Protein 8T28 (pdb70)

B-factor: mean 41.12, std 11.73, range [26.77, 107.42]

Nearest PDB structures (foldseek):
  8t28-assembly1_A  TM=1.005E+00  e=1.378E-40  Actinomyces oris
  2xwg-assembly3_C  TM=8.550E-01  e=3.413E-20  Actinomyces oris
  2xwg-assembly1_A  TM=8.424E-01  e=3.616E-20  Actinomyces oris
  2wts-assembly2_B  TM=7.752E-01  e=6.880E-19  Streptococcus pneumoniae TIGR4
  4g1j-assembly2_B  TM=7.648E-01  e=4.368E-18  Streptococcus agalactiae serogroup V

Foldseek 3Di:
DLVVLLVLLVVQQVQKFAKWKDDFQAQDIAADMDGNDPVSDQQPRCQPDPQAFRWWKAFVLVRDIWTEGEDDDPVNLVRAKYWHPNFRRPSWWFQGETEIEHAADDPVDHHCVCVVVDDFQTWMWIGGSNDIWIWTWDDKDKAANRDMDMGGGDGGWTKYKYKYGHPPPDGGIMIIIMTTTDDPDD

Secondary structure (DSSP, 8-state):
-HHHHHHHHHHHHHHEE-EEEE-TT-SS-EE--EES-TTS-G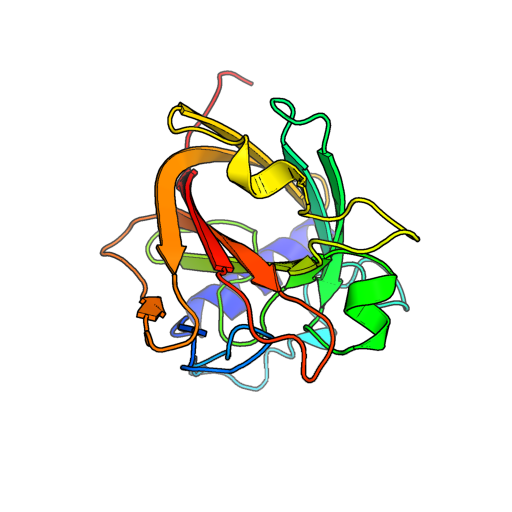GGSS--STT-EEEEEEEGGGTEEEEEEES--HHHHHHSEEE-BTB--SS--TTEEEEEEEESS-SS--TTTTGGG--TT-EEEEEETTEEEEEEEEEEEEE-TT--EEEE--TT-EEEEEEEE-STT---PEEEEEEEEE----

Solvent-accessible surface area: 8762 Å² total; per-residue (Å²): 132,48,162,63,21,12,96,64,0,69,42,12,14,116,12,22,72,12,10,3,38,0,68,41,93,39,34,27,7,44,28,57,32,74,50,184,55,105,89,38,110,22,60,80,1,0,79,52,53,130,106,14,42,1,7,90,0,64,0,77,64,28,107,14,68,36,23,0,26,26,18,33,59,101,101,15,2,93,96,0,0,0,0,7,95,9,1,3,1,3,4,3,28,153,28,10,19,5,0,1,0,0,9,48,69,40,114,129,36,82,12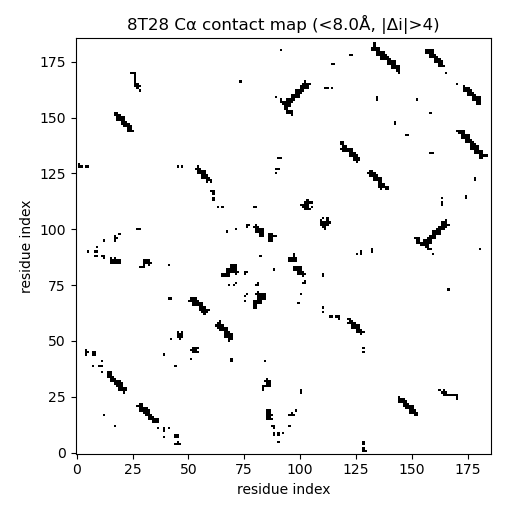,0,45,48,1,64,124,6,135,84,45,22,38,0,30,2,57,2,48,85,71,101,4,15,5,117,3,76,58,65,98,71,0,71,27,126,70,90,42,45,5,167,54,72,147,40,78,12,4,2,0,0,0,2,1,9,55,143,70,89,81,48,56,12,8,10,0,9,0,53,56,40,164,82,134,175

Sequence (186 aa):
DAKTQVEQAHAYNDALSAGAVLEANNHVPTGAGSSKDSSLQYANILKANNEGLMARLKIPSISLDLPVYHGTADDTLLKGLGHLEGTSLPVGGEGTRSVITGHRGLAEATMFTNLDKVKTGDSLIVEVFGEVLTYRVTSTKVVEPEETEALRVEEGKDLLTLVTCTPLGINTHRILLTGERIYPTP

Structure (mmCIF, N/CA/C/O backbone):
data_8T28
#
_entry.id   8T28
#
_cell.length_a   90.390
_cell.length_b   90.390
_cell.length_c   101.704
_cell.angle_alpha   90.00
_cell.angle_beta   90.00
_cell.angle_gamma   120.00
#
_symmetry.space_group_name_H-M   'P 62 2 2'
#
loop_
_entity.id
_entity.type
_entity.pdbx_description
1 polymer 'Class C sortase'
2 non-polymer 'PHOSPHATE ION'
3 non-polymer 'CHLORIDE ION'
4 water water
#
loop_
_atom_site.group_PDB
_atom_site.id
_atom_site.type_symbol
_atom_site.label_atom_id
_atom_site.label_alt_id
_atom_site.label_comp_id
_atom_site.label_asym_id
_atom_site.label_entity_id
_atom_site.label_seq_id
_atom_site.pdbx_PDB_ins_code
_atom_site.Cartn_x
_atom_site.Cartn_y
_atom_site.Cartn_z
_atom_site.occupancy
_atom_site.B_iso_or_equiv
_atom_site.auth_seq_id
_atom_site.auth_comp_id
_atom_site.auth_asym_id
_atom_site.auth_atom_id
_atom_site.pdbx_PDB_model_num
ATOM 1 N N . ASP A 1 26 ? -18.357 21.304 48.677 1.00 83.60 82 ASP A N 1
ATOM 2 C CA . ASP A 1 26 ? -17.358 21.153 47.587 1.00 83.67 82 ASP A CA 1
ATOM 3 C C . ASP A 1 26 ? -16.849 22.528 47.120 1.00 78.07 82 ASP A C 1
ATOM 4 O O . ASP A 1 26 ? -16.010 22.572 46.229 1.00 83.78 82 ASP A O 1
ATOM 9 N N . ALA A 1 27 ? -17.313 23.646 47.711 1.00 71.35 83 ALA A N 1
ATOM 10 C CA . ALA A 1 27 ? -16.763 24.972 47.421 1.00 68.43 83 ALA A CA 1
ATOM 11 C C . ALA A 1 27 ? -15.455 25.165 48.195 1.00 67.33 83 ALA A C 1
ATOM 12 O O . ALA A 1 27 ? -14.441 25.584 47.647 1.00 58.99 83 ALA A O 1
ATOM 14 N N . LYS A 1 28 ? -15.542 24.903 49.500 1.00 68.92 84 LYS A N 1
ATOM 15 C CA . LYS A 1 28 ? -14.438 24.774 50.437 1.00 71.55 84 LYS A CA 1
ATOM 16 C C . LYS A 1 28 ? -13.288 23.984 49.811 1.00 66.30 84 LYS A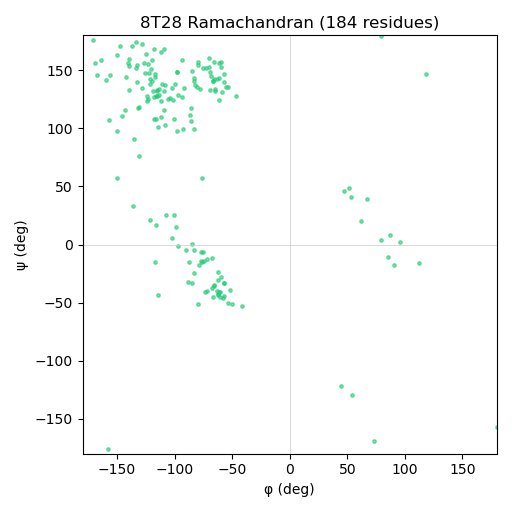 C 1
ATOM 17 O O . LYS A 1 28 ? -12.162 24.472 49.794 1.00 61.07 84 LYS A O 1
ATOM 23 N N . THR A 1 29 ? -13.605 22.784 49.296 1.00 60.66 85 THR A N 1
ATOM 24 C CA . THR A 1 29 ? -12.647 21.828 48.755 1.00 60.70 85 THR A CA 1
ATOM 25 C C . THR A 1 29 ? -12.079 22.294 47.413 1.00 56.71 85 THR A C 1
ATOM 26 O O . THR A 1 29 ? -10.905 22.065 47.133 1.00 59.44 85 THR A O 1
ATOM 30 N N . GLN A 1 30 ? -12.937 22.871 46.562 1.00 51.94 86 GLN A N 1
ATOM 31 C CA . GLN A 1 30 ? -12.538 23.304 45.241 1.00 49.91 86 GLN A CA 1
ATOM 32 C C . GLN A 1 30 ? -11.539 24.439 45.403 1.00 46.03 86 GLN A C 1
ATOM 33 O O . GLN A 1 30 ? -10.563 24.489 44.653 1.00 44.02 86 GLN A O 1
ATOM 39 N N . VAL A 1 31 ? -11.738 25.271 46.439 1.00 43.63 87 VAL A N 1
ATOM 40 C CA . VAL A 1 31 ? -10.839 26.379 46.689 1.00 42.02 87 VAL A CA 1
ATOM 41 C C . VAL A 1 31 ? -9.519 25.838 47.249 1.00 43.54 87 VAL A C 1
ATOM 42 O O . VAL A 1 31 ? -8.460 26.312 46.820 1.00 41.67 87 VAL A O 1
ATOM 46 N N . GLU A 1 32 ? -9.565 24.836 48.150 1.00 42.85 88 GLU A N 1
ATOM 47 C CA . GLU A 1 32 ? -8.344 24.190 48.636 1.00 48.48 88 GLU A CA 1
ATOM 48 C C . GLU A 1 32 ? -7.558 23.535 47.498 1.00 46.75 88 GLU A C 1
ATOM 49 O O . GLU A 1 32 ? -6.344 23.634 47.496 1.00 45.17 88 GLU A O 1
ATOM 55 N N . GLN A 1 33 ? -8.264 22.875 46.564 1.00 42.49 89 GLN A N 1
ATOM 56 C CA . GLN A 1 33 ? -7.655 22.269 45.400 1.00 45.16 89 GLN A CA 1
ATOM 57 C C . GLN A 1 33 ? -6.972 23.326 44.546 1.00 42.40 89 GLN A C 1
ATOM 58 O O . GLN A 1 33 ? -5.905 23.053 44.000 1.00 40.17 89 GLN A O 1
ATOM 64 N N . ALA A 1 34 ? -7.625 24.492 44.400 1.00 40.97 90 ALA A N 1
ATOM 65 C CA . ALA A 1 34 ? -7.074 25.606 43.627 1.00 38.89 90 ALA A CA 1
ATOM 66 C C . ALA A 1 34 ? -5.770 26.109 44.251 1.00 39.97 90 ALA A C 1
ATOM 67 O O . ALA A 1 34 ? -4.818 26.366 43.525 1.00 35.81 90 ALA A O 1
ATOM 69 N N . HIS A 1 35 ? -5.736 26.230 45.594 1.00 38.42 91 HIS A N 1
ATOM 70 C CA . HIS A 1 35 ? -4.522 26.630 46.292 1.00 39.95 91 HIS A CA 1
ATOM 71 C C . HIS A 1 35 ? -3.406 25.607 46.083 1.00 39.10 91 HIS A C 1
ATOM 72 O O . HIS A 1 35 ? -2.286 26.004 45.821 1.00 40.79 91 HIS A O 1
ATOM 79 N N . ALA A 1 36 ? -3.721 24.311 46.171 1.00 39.54 92 ALA A N 1
ATOM 80 C CA . ALA A 1 36 ? -2.768 23.234 45.908 1.00 43.52 92 ALA A CA 1
ATOM 81 C C . ALA A 1 36 ? -2.233 23.295 44.468 1.00 44.97 92 ALA A C 1
ATOM 82 O O . ALA A 1 36 ? -1.034 23.126 44.247 1.00 44.67 92 ALA A O 1
ATOM 84 N N . TYR A 1 37 ? -3.130 23.501 43.485 1.00 42.73 93 TYR A N 1
ATOM 85 C CA . TYR A 1 37 ? -2.713 23.702 42.102 1.00 41.31 93 TYR A CA 1
ATOM 86 C C . TYR A 1 37 ? -1.762 24.897 41.993 1.00 38.89 93 TYR A C 1
ATOM 87 O O . TYR A 1 37 ? -0.751 24.811 41.312 1.00 39.19 93 TYR A O 1
ATOM 96 N N . ASN A 1 38 ? -2.100 26.010 42.641 1.00 37.78 94 ASN A N 1
ATOM 97 C CA . ASN A 1 38 ? -1.280 27.214 42.589 1.00 38.93 94 ASN A CA 1
ATOM 98 C C . ASN A 1 38 ? 0.076 26.974 43.272 1.00 43.87 94 ASN A C 1
ATOM 99 O O . ASN A 1 38 ? 1.103 27.515 42.849 1.00 41.52 94 ASN A O 1
ATOM 104 N N . ASP A 1 39 ? 0.081 26.168 44.344 1.00 44.76 95 ASP A N 1
ATOM 105 C CA . ASP A 1 39 ? 1.315 25.802 45.023 1.00 47.02 95 ASP A CA 1
ATOM 106 C C . ASP A 1 39 ? 2.225 24.995 44.090 1.00 47.53 95 ASP A C 1
ATOM 107 O O . ASP A 1 39 ? 3.427 25.192 44.119 1.00 50.04 95 ASP A O 1
ATOM 112 N N . ALA A 1 40 ? 1.674 24.078 43.287 1.00 44.08 96 ALA A N 1
ATOM 113 C CA . ALA A 1 40 ? 2.507 23.235 42.444 1.00 45.45 96 ALA A CA 1
ATOM 114 C C . ALA A 1 40 ? 2.969 24.000 41.200 1.00 44.07 96 ALA A C 1
ATOM 115 O O . ALA A 1 40 ? 3.914 23.585 40.550 1.00 43.43 96 ALA A O 1
ATOM 117 N N . LEU A 1 41 ? 2.299 25.109 40.870 1.00 44.26 97 LEU A N 1
ATOM 118 C CA . LEU A 1 41 ? 2.521 25.816 39.613 1.00 45.34 97 LEU A CA 1
ATOM 119 C C . LEU A 1 41 ? 3.578 26.903 39.786 1.00 46.82 97 LEU A C 1
ATOM 120 O O . LEU A 1 41 ? 3.518 27.670 40.742 1.00 50.85 97 LEU A O 1
ATOM 125 N N . SER A 1 42 ? 4.517 26.972 38.827 1.00 48.55 98 SER A N 1
ATOM 126 C CA . SER A 1 42 ? 5.288 28.180 38.555 1.00 47.17 98 SER A CA 1
ATOM 127 C C . SER A 1 42 ? 4.578 28.964 37.459 1.00 42.98 98 SER A C 1
ATOM 128 O O . SER A 1 42 ? 4.686 28.592 36.302 1.00 43.81 98 SER A O 1
ATOM 131 N N . ALA A 1 43 ? 3.816 29.982 37.860 1.00 41.61 99 ALA A N 1
ATOM 132 C CA . ALA A 1 43 ? 2.996 30.792 36.981 1.00 41.06 99 ALA A CA 1
ATOM 133 C C . ALA A 1 43 ? 3.867 31.605 36.036 1.00 44.07 99 ALA A C 1
ATOM 134 O O . ALA A 1 43 ? 4.867 32.160 36.455 1.00 48.35 99 ALA A O 1
ATOM 136 N N . GLY A 1 44 ? 3.439 31.738 34.785 1.00 43.25 100 GLY A N 1
ATOM 137 C CA . GLY A 1 44 ? 4.098 32.680 33.908 1.00 42.80 100 GLY A CA 1
ATOM 138 C C . GLY A 1 44 ? 3.312 32.875 32.628 1.00 40.46 100 GLY A C 1
ATOM 139 O O . GLY A 1 44 ? 2.539 32.010 32.247 1.00 39.28 100 GLY A O 1
ATOM 140 N N . ALA A 1 45 ? 3.525 34.022 31.988 1.00 39.40 101 ALA A N 1
ATOM 141 C CA . ALA A 1 45 ? 2.917 34.295 30.702 1.00 39.77 101 ALA A CA 1
ATOM 142 C C . ALA A 1 45 ? 3.811 35.217 29.871 1.00 40.26 101 ALA A C 1
ATOM 143 O O . ALA A 1 45 ? 4.699 35.895 30.381 1.00 38.74 101 ALA A O 1
ATOM 145 N N . VAL A 1 46 ? 3.531 35.256 28.568 1.00 39.62 102 VAL A N 1
ATOM 146 C CA . VAL A 1 46 ? 4.204 36.169 27.663 1.00 39.20 102 VAL A CA 1
ATOM 147 C C . VAL A 1 46 ? 3.159 36.709 26.699 1.00 39.02 102 VAL A C 1
ATOM 148 O O . VAL A 1 46 ? 2.381 35.955 26.106 1.00 37.82 102 VAL A O 1
ATOM 152 N N . LEU A 1 47 ? 3.195 38.028 26.527 1.00 37.79 103 LEU A N 1
ATOM 153 C CA . LEU A 1 47 ? 2.546 38.705 25.427 1.00 36.50 103 LEU A CA 1
ATOM 154 C C . LEU A 1 47 ? 3.534 38.680 24.273 1.00 37.80 103 LEU A C 1
ATOM 155 O O . LEU A 1 47 ? 4.512 39.429 24.292 1.00 38.71 103 LEU A O 1
ATOM 160 N N . GLU A 1 48 ? 3.264 37.836 23.277 1.00 37.42 104 GLU A N 1
ATOM 161 C CA . GLU A 1 48 ? 4.136 37.727 22.114 1.00 38.89 104 GLU A CA 1
ATOM 162 C C . GLU A 1 48 ? 3.822 38.806 21.083 1.00 38.26 104 GLU A C 1
ATOM 163 O O . GLU A 1 48 ? 2.673 39.216 20.907 1.00 38.95 104 GLU A O 1
ATOM 169 N N . ALA A 1 49 ? 4.898 39.287 20.451 1.00 40.01 105 ALA A N 1
ATOM 170 C CA . ALA A 1 49 ? 4.842 40.165 19.298 1.00 39.45 105 ALA A CA 1
ATOM 171 C C . ALA A 1 49 ? 3.847 39.617 18.300 1.00 40.91 105 ALA A C 1
ATOM 172 O O . ALA A 1 49 ? 3.908 38.454 17.915 1.00 43.31 105 ALA A O 1
ATOM 174 N N . ASN A 1 50 ? 2.933 40.487 17.897 1.00 40.30 106 ASN A N 1
ATOM 175 C CA . ASN A 1 50 ? 2.027 40.208 16.807 1.00 41.95 106 ASN A CA 1
ATOM 176 C C . ASN A 1 50 ? 1.127 39.015 17.108 1.00 39.38 106 ASN A C 1
ATOM 177 O O . ASN A 1 50 ? 0.582 38.496 16.160 1.00 41.31 106 ASN A O 1
ATOM 182 N N . ASN A 1 51 ? 0.942 38.618 18.378 1.00 38.94 107 ASN A N 1
ATOM 183 C CA . ASN A 1 51 ? 0.012 37.553 18.744 1.00 39.71 107 ASN A CA 1
ATOM 184 C C . ASN A 1 51 ? -1.268 38.175 19.325 1.00 41.33 107 ASN A C 1
ATOM 185 O O . ASN A 1 51 ? -1.191 39.076 20.155 1.00 42.91 107 ASN A O 1
ATOM 190 N N . HIS A 1 52 ? -2.446 37.685 18.883 1.00 41.48 108 HIS A N 1
ATOM 191 C CA . HIS A 1 52 ? -3.749 38.266 19.198 1.00 38.48 108 HIS A CA 1
ATOM 192 C C . HIS A 1 52 ? -4.192 37.927 20.621 1.00 38.57 108 HIS A C 1
ATOM 193 O O . HIS A 1 52 ? -5.123 38.556 21.112 1.00 37.89 108 HIS A O 1
ATOM 200 N N . VAL A 1 53 ? -3.550 36.936 21.258 1.00 41.41 109 VAL A N 1
ATOM 201 C CA . VAL A 1 53 ? -3.872 36.504 22.619 1.00 37.59 109 VAL A CA 1
ATOM 202 C C . VAL A 1 53 ? -2.581 36.378 23.413 1.00 35.55 109 VAL A C 1
ATOM 203 O O . VAL A 1 53 ? -1.548 36.063 22.826 1.00 35.55 109 VAL A O 1
ATOM 207 N N . PRO A 1 54 ? -2.631 36.518 24.763 1.00 32.36 110 PRO A N 1
ATOM 208 C CA . PRO A 1 54 ? -1.469 36.235 25.599 1.00 32.64 110 PRO A CA 1
ATOM 209 C C . PRO A 1 54 ? -1.141 34.748 25.519 1.00 33.81 110 PRO A C 1
ATOM 210 O O . PRO A 1 54 ? -2.021 33.959 25.194 1.00 35.43 110 PRO A O 1
ATOM 214 N N . THR A 1 55 ? 0.125 34.405 25.808 1.00 35.30 111 THR A N 1
ATOM 215 C CA . THR A 1 55 ? 0.632 33.039 25.786 1.00 36.45 111 THR A CA 1
ATOM 216 C C . THR A 1 55 ? 0.951 32.606 27.215 1.00 37.99 111 THR A C 1
ATOM 217 O O . THR A 1 55 ? 1.749 33.252 27.897 1.00 38.98 111 THR A O 1
ATOM 221 N N . GLY A 1 56 ? 0.325 31.495 27.640 1.00 37.03 112 GLY A N 1
ATOM 222 C CA . GLY A 1 56 ? 0.647 30.871 28.912 1.00 37.59 112 GLY A CA 1
ATOM 223 C C . GLY A 1 56 ? 2.059 30.310 28.901 1.00 40.53 112 GLY A C 1
ATOM 224 O O . GLY A 1 56 ? 2.494 29.788 27.883 1.00 41.15 112 GLY A O 1
ATOM 225 N N . ALA A 1 57 ? 2.798 30.444 30.006 1.00 40.81 113 ALA A N 1
ATOM 226 C CA . ALA A 1 57 ? 4.176 29.966 30.023 1.00 45.15 113 ALA A CA 1
ATOM 227 C C . ALA A 1 57 ? 4.564 29.542 31.438 1.00 44.22 113 ALA A C 1
ATOM 228 O O . ALA A 1 57 ? 5.493 30.088 32.024 1.00 45.44 113 ALA A O 1
ATOM 230 N N . GLY A 1 58 ? 3.799 28.603 31.995 1.00 43.07 114 GLY A N 1
ATOM 231 C CA . GLY A 1 58 ? 4.014 28.146 33.354 1.00 46.28 114 GLY A CA 1
ATOM 232 C C . GLY A 1 58 ? 4.353 26.664 33.348 1.00 46.59 114 GLY A C 1
ATOM 233 O O . GLY A 1 58 ? 4.176 26.032 32.321 1.00 51.50 114 GLY A O 1
ATOM 234 N N . SER A 1 59 ? 4.822 26.131 34.476 1.00 48.08 115 SER A N 1
ATOM 235 C CA . SER A 1 59 ? 4.956 24.686 34.633 1.00 51.87 115 SER A CA 1
ATOM 236 C C . SER A 1 59 ? 4.532 24.270 36.038 1.00 50.55 115 SER A C 1
ATOM 237 O O . SER A 1 59 ? 4.500 25.099 36.945 1.00 49.25 115 SER A O 1
ATOM 240 N N . SER A 1 60 ? 4.205 22.980 36.184 1.00 51.16 116 SER A N 1
ATOM 241 C CA . SER A 1 60 ? 3.661 22.420 37.416 1.00 53.35 116 SER A CA 1
ATOM 242 C C . SER A 1 60 ? 4.590 21.324 37.939 1.00 56.48 116 SER A C 1
ATOM 243 O O . SER A 1 60 ? 5.119 20.539 37.158 1.00 53.00 116 SER A O 1
ATOM 246 N N . LYS A 1 61 ? 4.767 21.261 39.265 1.00 60.81 117 LYS A N 1
ATOM 247 C CA . LYS A 1 61 ? 5.431 20.128 39.894 1.00 63.96 117 LYS A CA 1
ATOM 248 C C . LYS A 1 61 ? 4.439 18.996 40.143 1.00 62.78 117 LYS A C 1
ATOM 249 O O . LYS A 1 61 ? 4.826 17.978 40.689 1.00 68.52 117 LYS A O 1
ATOM 255 N N . ASP A 1 62 ? 3.163 19.166 39.777 1.00 59.51 118 ASP A N 1
ATOM 256 C CA . ASP A 1 62 ? 2.186 18.113 39.990 1.00 57.59 118 ASP A CA 1
ATOM 257 C C . ASP A 1 62 ? 1.097 18.158 38.920 1.00 56.48 118 ASP A C 1
ATOM 258 O O . ASP A 1 62 ? 0.103 18.871 39.068 1.00 56.66 118 ASP A O 1
ATOM 263 N N . SER A 1 63 ? 1.246 17.315 37.893 1.00 57.96 119 SER A N 1
ATOM 264 C CA . SER A 1 63 ? 0.333 17.305 36.761 1.00 57.88 119 SER A CA 1
ATOM 265 C C . SER A 1 63 ? -0.913 16.480 37.067 1.00 57.10 119 SER A C 1
ATOM 266 O O . SER A 1 63 ? -1.851 16.458 36.283 1.00 60.31 119 SER A O 1
ATOM 269 N N . SER A 1 64 ? -0.961 15.824 38.223 1.00 55.19 120 SER A N 1
ATOM 270 C CA . SER A 1 64 ? -2.186 15.148 38.597 1.00 55.28 120 SER A CA 1
ATOM 271 C C . SER A 1 64 ? -3.235 16.171 39.048 1.00 55.07 120 SER A C 1
ATOM 272 O O . SER A 1 64 ? -4.405 15.832 39.134 1.00 55.29 120 SER A O 1
ATOM 275 N N . LEU A 1 65 ? -2.855 17.431 39.330 1.00 53.90 121 LEU A N 1
ATOM 276 C CA . LEU A 1 65 ? -3.861 18.453 39.603 1.00 53.18 121 LEU A CA 1
ATOM 277 C C . LEU A 1 65 ? -4.366 19.009 38.271 1.00 48.04 121 LEU A C 1
ATOM 278 O O . LEU A 1 65 ? -3.722 19.870 37.684 1.00 47.93 121 LEU A O 1
ATOM 283 N N . GLN A 1 66 ? -5.532 18.521 37.831 1.00 45.71 122 GLN A N 1
ATOM 284 C CA . GLN A 1 66 ? -6.058 18.773 36.498 1.00 47.11 122 GLN A CA 1
ATOM 285 C C . GLN A 1 66 ? -6.832 20.086 36.440 1.00 46.31 122 GLN A C 1
ATOM 286 O O . GLN A 1 66 ? -7.888 20.234 37.068 1.00 43.49 122 GLN A O 1
ATOM 292 N N . TYR A 1 67 ? -6.304 20.997 35.621 1.00 42.46 123 TYR A N 1
ATOM 293 C CA . TYR A 1 67 ? -6.803 22.359 35.479 1.00 42.05 123 TYR A CA 1
ATOM 294 C C . TYR A 1 67 ? -8.311 22.409 35.248 1.00 41.51 123 TYR A C 1
ATOM 295 O O . TYR A 1 67 ? -9.007 23.168 35.928 1.00 38.29 123 TYR A O 1
ATOM 304 N N . ALA A 1 68 ? -8.790 21.630 34.261 1.00 38.22 124 ALA A N 1
ATOM 305 C CA . ALA A 1 68 ? -10.181 21.642 33.824 1.00 40.98 124 ALA A CA 1
ATOM 306 C C . ALA A 1 68 ? -11.142 21.270 34.955 1.00 40.56 124 ALA A C 1
ATOM 307 O O . ALA A 1 68 ? -12.299 21.646 34.918 1.00 43.08 124 ALA A O 1
ATOM 309 N N . ASN A 1 69 ? -10.661 20.481 35.910 1.00 39.97 125 ASN A N 1
ATOM 310 C CA . ASN A 1 69 ? -11.477 19.951 36.970 1.00 42.79 125 ASN A CA 1
ATOM 311 C C . ASN A 1 69 ? -11.383 20.771 38.249 1.00 39.36 125 ASN A C 1
ATOM 312 O O . ASN A 1 69 ? -12.029 20.404 39.228 1.00 41.00 125 ASN A O 1
ATOM 317 N N . ILE A 1 70 ? -10.567 21.837 38.274 1.00 40.89 126 ILE A N 1
ATOM 318 C CA . ILE A 1 70 ? -10.391 22.623 39.489 1.00 39.83 126 ILE A CA 1
ATOM 319 C C . ILE A 1 70 ? -11.092 23.971 39.280 1.00 39.63 126 ILE A C 1
ATOM 320 O O . ILE A 1 70 ? -11.004 24.561 38.199 1.00 38.24 126 ILE A O 1
ATOM 325 N N . LEU A 1 71 ? -11.810 24.439 40.316 1.00 37.29 127 LEU A N 1
ATOM 326 C CA . LEU A 1 71 ? -12.717 25.573 40.218 1.00 37.49 127 LEU A CA 1
ATOM 327 C C . LEU A 1 71 ? -13.682 25.390 39.041 1.00 37.41 127 LEU A C 1
ATOM 328 O O . LEU A 1 71 ? -13.975 26.305 38.276 1.00 35.28 127 LEU A O 1
ATOM 333 N N . LYS A 1 72 ? -14.284 24.212 38.983 1.00 40.17 128 LYS A N 1
ATOM 334 C CA . LYS A 1 72 ? -15.204 23.893 37.920 1.00 42.20 128 LYS A CA 1
ATOM 335 C C . LYS A 1 72 ? -16.622 24.124 38.437 1.00 42.89 128 LYS A C 1
ATOM 336 O O . LYS A 1 72 ? -17.145 23.288 39.144 1.00 38.53 128 LYS A O 1
ATOM 342 N N . ALA A 1 73 ? -17.202 25.290 38.118 1.00 42.37 129 ALA A N 1
ATOM 343 C CA . ALA A 1 73 ? -18.489 25.708 38.644 1.00 42.75 129 ALA A CA 1
ATOM 344 C C . ALA A 1 73 ? -19.610 25.094 37.827 1.00 41.36 129 ALA A C 1
ATOM 345 O O . ALA A 1 73 ? -20.698 24.987 38.336 1.00 43.11 129 ALA A O 1
ATOM 347 N N . ASN A 1 74 ? -19.380 24.738 36.561 1.00 40.60 130 ASN A N 1
ATOM 348 C CA . ASN A 1 74 ? -20.401 24.039 35.801 1.00 39.54 130 ASN A CA 1
ATOM 349 C C . ASN A 1 74 ? -19.713 23.298 34.663 1.00 43.31 130 ASN A C 1
ATOM 350 O O . ASN A 1 74 ? -18.491 23.372 34.513 1.00 46.20 130 ASN A O 1
ATOM 355 N N . ASN A 1 75 ? -20.532 22.680 33.815 1.00 43.73 131 ASN A N 1
ATOM 356 C CA . ASN A 1 75 ? -20.064 21.850 32.725 1.00 46.90 131 ASN A CA 1
ATOM 357 C C . ASN A 1 75 ? -19.510 22.657 31.571 1.00 46.73 131 ASN A C 1
ATOM 358 O O . ASN A 1 75 ? -19.070 22.061 30.609 1.00 49.87 131 ASN A O 1
ATOM 363 N N . GLU A 1 76 ? -19.631 23.983 31.627 1.00 47.00 132 GLU A N 1
ATOM 364 C CA . GLU A 1 76 ? -19.226 24.837 30.533 1.00 46.73 132 GLU A CA 1
ATOM 365 C C . GLU A 1 76 ? -17.882 25.446 30.929 1.00 41.05 132 GLU A C 1
ATOM 366 O O . GLU A 1 76 ? -17.369 26.319 30.264 1.00 44.49 132 GLU A O 1
ATOM 372 N N . GLY A 1 77 ? -17.316 25.021 32.052 1.00 38.97 133 GLY A N 1
ATOM 373 C CA . GLY A 1 77 ? -15.980 25.470 32.374 1.00 40.03 133 GLY A CA 1
ATOM 374 C C . GLY A 1 77 ? -15.930 26.801 33.128 1.00 36.50 133 GLY A C 1
ATOM 375 O O . GLY A 1 77 ? -14.838 27.305 33.366 1.00 39.11 133 GLY A O 1
ATOM 376 N N . LEU A 1 78 ? -17.081 27.339 33.559 1.00 37.15 134 LEU A N 1
ATOM 377 C CA . LEU A 1 78 ? -17.116 28.529 34.408 1.00 34.07 134 LEU A CA 1
ATOM 378 C C . LEU A 1 78 ? -16.249 28.331 35.655 1.00 34.74 134 LEU A C 1
ATOM 379 O O . LEU A 1 78 ? -16.302 27.290 36.310 1.00 34.85 134 LEU A O 1
ATOM 384 N N . MET A 1 79 ? -15.461 29.363 35.987 1.00 32.04 135 MET A N 1
ATOM 385 C CA . MET A 1 79 ? -14.531 29.358 37.116 1.00 33.60 135 MET A CA 1
ATOM 386 C C . MET A 1 79 ? -14.922 30.380 38.206 1.00 34.32 135 MET A C 1
ATOM 387 O O . MET A 1 79 ? -14.829 30.093 39.410 1.00 36.55 135 MET A O 1
ATOM 392 N N . ALA A 1 80 ? -15.313 31.590 37.766 1.00 31.48 136 ALA A N 1
ATOM 393 C CA . ALA A 1 80 ? -15.352 32.789 38.603 1.00 31.67 136 ALA A CA 1
ATOM 394 C C . ALA A 1 80 ? -16.055 33.916 37.859 1.00 31.64 136 ALA A C 1
ATOM 395 O O . ALA A 1 80 ? -16.493 33.769 36.705 1.00 30.20 136 ALA A O 1
ATOM 397 N N . ARG A 1 81 ? -16.210 35.030 38.567 1.00 31.24 137 ARG A N 1
ATOM 398 C CA . ARG A 1 81 ? -16.655 36.279 37.970 1.00 31.04 137 ARG A CA 1
ATOM 399 C C . ARG A 1 81 ? -15.625 37.345 38.311 1.00 32.36 137 ARG A C 1
ATOM 400 O O . ARG A 1 81 ? -14.987 37.297 39.375 1.00 32.84 137 ARG A O 1
ATOM 408 N N . LEU A 1 82 ? -15.476 38.285 37.375 1.00 26.77 138 LEU A N 1
ATOM 409 C CA . LEU A 1 82 ? -14.649 39.453 37.566 1.00 27.70 138 LEU A CA 1
ATOM 410 C C . LEU A 1 82 ? -15.534 40.695 37.463 1.00 29.38 138 LEU A C 1
ATOM 411 O O . LEU A 1 82 ? -16.296 40.818 36.512 1.00 29.34 138 LEU A O 1
ATOM 416 N N . LYS A 1 83 ? -15.373 41.608 38.434 1.00 29.22 139 LYS A N 1
ATOM 417 C CA . LYS A 1 83 ? -16.046 42.886 38.466 1.00 30.88 139 LYS A CA 1
ATOM 418 C C . LYS A 1 83 ? -14.999 43.983 38.484 1.00 29.76 139 LYS A C 1
ATOM 419 O O . LYS A 1 83 ? -13.984 43.890 39.175 1.00 27.53 139 LYS A O 1
ATOM 425 N N . ILE A 1 84 ? -15.281 45.026 37.694 1.00 30.51 140 ILE A N 1
ATOM 426 C CA . ILE A 1 84 ? -14.498 46.248 37.722 1.00 28.11 140 ILE A CA 1
ATOM 427 C C . ILE A 1 84 ? -15.484 47.394 37.725 1.00 28.71 140 ILE A C 1
ATOM 428 O O . ILE A 1 84 ? -15.943 47.872 36.675 1.00 28.47 140 ILE A O 1
ATOM 433 N N . PRO A 1 85 ? -15.862 47.829 38.936 1.00 33.10 141 PRO A N 1
ATOM 4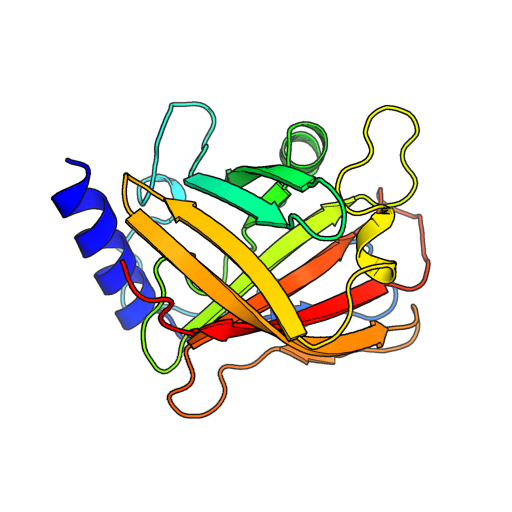34 C CA . PRO A 1 85 ? -16.895 48.850 39.081 1.00 33.21 141 PRO A CA 1
ATOM 435 C C . PRO A 1 85 ? -16.594 50.159 38.350 1.00 34.91 141 PRO A C 1
ATOM 436 O O . PRO A 1 85 ? -17.537 50.782 37.882 1.00 34.13 141 PRO A O 1
ATOM 440 N N . SER A 1 86 ? -15.305 50.563 38.237 1.00 33.96 142 SER A N 1
ATOM 441 C CA . SER A 1 86 ? -14.964 51.849 37.621 1.00 34.68 142 SER A CA 1
ATOM 442 C C . SER A 1 86 ? -15.397 51.890 36.151 1.00 35.21 142 SER A C 1
ATOM 443 O O . SER A 1 86 ? -15.660 52.980 35.645 1.00 32.97 142 SER A O 1
ATOM 446 N N . ILE A 1 87 ? -15.539 50.729 35.489 1.00 32.55 143 ILE A N 1
ATOM 447 C CA . ILE A 1 87 ? -16.020 50.672 34.111 1.00 34.17 143 ILE A CA 1
ATOM 448 C C . ILE A 1 87 ? -17.291 49.828 33.998 1.00 34.20 143 ILE A C 1
ATOM 449 O O . ILE A 1 87 ? -17.631 49.394 32.914 1.00 31.97 143 ILE A O 1
ATOM 454 N N . SER A 1 88 ? -18.020 49.627 35.107 1.00 34.75 144 SER A N 1
ATOM 455 C CA . SER A 1 88 ? -19.272 48.879 35.135 1.00 33.02 144 SER A CA 1
ATOM 456 C C . SER A 1 88 ? -19.114 47.500 34.511 1.00 31.16 144 SER A C 1
ATOM 457 O O . SER A 1 88 ? -19.954 47.074 33.740 1.00 31.48 144 SER A O 1
ATOM 460 N N . LEU A 1 89 ? -18.009 46.820 34.784 1.00 32.83 145 LEU A N 1
ATOM 461 C CA . LEU A 1 89 ? -17.776 45.511 34.199 1.00 31.55 145 LEU A CA 1
ATOM 462 C C . LEU A 1 89 ? -18.138 44.445 35.235 1.00 32.35 145 LEU A C 1
ATOM 463 O O . LEU A 1 89 ? -17.758 44.549 36.400 1.00 29.73 145 LEU A O 1
ATOM 468 N N . ASP A 1 90 ? -18.798 43.394 34.751 1.00 31.70 146 ASP A N 1
ATOM 469 C CA . ASP A 1 90 ? -19.097 42.223 35.542 1.00 31.93 146 ASP A CA 1
ATOM 470 C C . ASP A 1 90 ? -19.303 41.072 34.570 1.00 30.49 146 ASP A C 1
ATOM 471 O O . ASP A 1 90 ? -20.286 41.032 33.830 1.00 34.96 146 ASP A O 1
ATOM 476 N N . LEU A 1 91 ? -18.328 40.171 34.529 1.00 28.17 147 LEU A N 1
ATOM 477 C CA . LEU A 1 91 ? -18.363 39.161 33.492 1.00 29.90 147 LEU A CA 1
ATOM 478 C C . LEU A 1 91 ? -17.944 37.838 34.089 1.00 29.52 147 LEU A C 1
ATOM 479 O O . LEU A 1 91 ? -17.148 37.801 35.023 1.00 30.53 147 LEU A O 1
ATOM 484 N N . PRO A 1 92 ? -18.422 36.734 33.487 1.00 28.82 148 PRO A N 1
ATOM 485 C CA . PRO A 1 92 ? -17.911 35.403 33.803 1.00 29.67 148 PRO A CA 1
ATOM 486 C C . PRO A 1 92 ? -16.480 35.180 33.312 1.00 31.81 148 PRO A C 1
ATOM 487 O O . PRO A 1 92 ? -16.015 35.733 32.295 1.00 29.61 148 PRO A O 1
ATOM 491 N N . VAL A 1 93 ? -15.764 34.357 34.083 1.00 29.83 149 VAL A N 1
ATOM 492 C CA . VAL A 1 93 ? -14.398 33.955 33.767 1.00 29.22 149 VAL A CA 1
ATOM 493 C C . VAL A 1 93 ? -14.436 32.445 33.534 1.00 30.80 149 VAL A C 1
ATOM 494 O O . VAL A 1 93 ? -14.927 31.731 34.403 1.00 32.17 149 VAL A O 1
ATOM 498 N N . TYR A 1 94 ? -13.899 31.970 32.395 1.00 28.75 150 TYR A N 1
ATOM 499 C CA . TYR A 1 94 ? -13.901 30.552 32.052 1.00 30.66 150 TYR A CA 1
ATOM 500 C C . TYR A 1 94 ? -12.499 29.976 32.136 1.00 32.50 150 TYR A C 1
ATOM 501 O O . TYR A 1 94 ? -11.510 30.707 32.224 1.00 33.44 150 TYR A O 1
ATOM 510 N N . HIS A 1 95 ? -12.435 28.642 32.084 1.00 30.40 151 HIS A N 1
ATOM 511 C CA . HIS A 1 95 ? -11.166 27.966 31.921 1.00 30.50 151 HIS A CA 1
ATOM 512 C C . HIS A 1 95 ? -10.637 28.218 30.517 1.00 30.53 151 HIS A C 1
ATOM 513 O O . HIS A 1 95 ? -11.373 27.978 29.563 1.00 31.75 151 HIS A O 1
ATOM 520 N N . GLY A 1 96 ? -9.351 28.588 30.400 1.00 30.00 152 GLY A N 1
ATOM 521 C CA . GLY A 1 96 ? -8.703 28.609 29.089 1.00 31.78 152 GLY A CA 1
ATOM 522 C C . GLY A 1 96 ? -9.057 29.849 28.263 1.00 31.46 152 GLY A C 1
ATOM 523 O O . GLY A 1 96 ? -9.816 30.720 28.675 1.00 32.12 152 GLY A O 1
ATOM 524 N N . THR A 1 97 ? -8.473 29.915 27.073 1.00 32.58 153 THR A N 1
ATOM 525 C CA . THR A 1 97 ? -8.554 31.084 26.227 1.00 33.66 153 THR A CA 1
ATOM 526 C C . THR A 1 97 ? -8.822 30.617 24.793 1.00 36.37 153 THR A C 1
ATOM 527 O O . THR A 1 97 ? -8.377 31.276 23.852 1.00 38.86 153 THR A O 1
ATOM 531 N N . ALA A 1 98 ? -9.571 29.510 24.611 1.00 35.82 154 ALA A N 1
ATOM 532 C CA . ALA A 1 98 ? -9.999 29.115 23.275 1.00 37.09 154 ALA A CA 1
ATOM 533 C C . ALA A 1 98 ? -10.887 30.215 22.683 1.00 38.54 154 ALA A C 1
ATOM 534 O O . ALA A 1 98 ? -11.504 31.026 23.388 1.00 34.17 154 ALA A O 1
ATOM 536 N N . ASP A 1 99 ? -10.934 30.239 21.358 1.00 38.63 155 ASP A N 1
ATOM 537 C CA . ASP A 1 99 ? -11.675 31.222 20.597 1.00 41.68 155 ASP A CA 1
ATOM 538 C C . ASP A 1 99 ? -13.139 31.293 21.045 1.00 41.16 155 ASP A C 1
ATOM 539 O O . ASP A 1 99 ? -13.675 32.390 21.228 1.00 40.10 155 ASP A O 1
ATOM 544 N N . ASP A 1 100 ? -13.829 30.147 21.132 1.00 38.66 156 ASP A N 1
ATOM 545 C CA . ASP A 1 100 ? -15.250 30.155 21.459 1.00 40.55 156 ASP A CA 1
ATOM 546 C C . ASP A 1 100 ? -15.488 30.630 22.894 1.00 38.27 156 ASP A C 1
ATOM 547 O O . ASP A 1 100 ? -16.458 31.334 23.159 1.00 40.24 156 ASP A O 1
ATOM 552 N N . THR A 1 101 ? -14.594 30.241 23.808 1.00 34.17 157 THR A N 1
ATOM 553 C CA . THR A 1 101 ? -14.646 30.664 25.195 1.00 34.37 157 THR A CA 1
ATOM 554 C C . THR A 1 101 ? -14.627 32.182 25.311 1.00 33.46 157 THR A C 1
ATOM 555 O O . THR A 1 101 ? -15.362 32.762 26.108 1.00 35.56 157 THR A O 1
ATOM 559 N N . LEU A 1 102 ? -13.739 32.823 24.540 1.00 33.35 158 LEU A N 1
ATOM 560 C CA . LEU A 1 102 ? -13.569 34.251 24.602 1.00 31.39 158 LEU A CA 1
ATOM 561 C C . LEU A 1 102 ? -14.745 34.996 23.988 1.00 33.38 158 LEU A C 1
ATOM 562 O O . LEU A 1 102 ? -14.834 36.198 24.211 1.00 30.79 158 LEU A O 1
ATOM 567 N N . LEU A 1 103 ? -15.648 34.327 23.246 1.00 36.90 159 LEU A N 1
ATOM 568 C CA . LEU A 1 103 ? -16.902 34.960 22.834 1.00 37.16 159 LEU A CA 1
ATOM 569 C C . LEU A 1 103 ? -18.004 34.783 23.886 1.00 35.80 159 LEU A C 1
ATOM 570 O O . LEU A 1 103 ? -18.997 35.500 23.846 1.00 37.63 159 LEU A O 1
ATOM 575 N N . LYS A 1 104 ? -17.829 33.873 24.844 1.00 34.85 160 LYS A N 1
ATOM 576 C CA . LYS A 1 104 ? -18.776 33.676 25.935 1.00 37.13 160 LYS A CA 1
ATOM 577 C C . LYS A 1 104 ? -18.440 34.597 27.112 1.00 33.58 160 LYS A C 1
ATOM 578 O O . LYS A 1 104 ? -19.290 34.906 27.929 1.00 35.49 160 LYS A O 1
ATOM 584 N N . GLY A 1 105 ? -17.156 34.882 27.316 1.00 32.80 161 GLY A N 1
ATOM 585 C CA . GLY A 1 105 ? -16.748 35.633 28.486 1.00 34.29 161 GLY A CA 1
ATOM 586 C C . GLY A 1 105 ? -15.246 35.826 28.508 1.00 34.59 161 GLY A C 1
ATOM 587 O O . GLY A 1 105 ? -14.588 35.781 27.461 1.00 32.86 161 GLY A O 1
ATOM 588 N N . LEU A 1 106 ? -14.731 36.058 29.704 1.00 32.56 162 LEU A N 1
ATOM 589 C CA . LEU A 1 106 ? -13.295 36.236 29.869 1.00 30.71 162 LEU A CA 1
ATOM 590 C C . LEU A 1 106 ? -12.648 34.868 30.001 1.00 31.88 162 LEU A C 1
ATOM 591 O O . LEU A 1 106 ? -13.286 33.896 30.415 1.00 31.23 162 LEU A O 1
ATOM 596 N N . GLY A 1 107 ? -11.401 34.766 29.540 1.00 33.81 163 GLY A N 1
ATOM 597 C CA . GLY A 1 107 ? -10.665 33.516 29.666 1.00 31.18 163 GLY A CA 1
ATOM 598 C C . GLY A 1 107 ? -9.542 33.634 30.688 1.00 31.46 163 GLY A C 1
ATOM 599 O O . GLY A 1 107 ? -8.757 34.565 30.631 1.00 30.92 163 GLY A O 1
ATOM 600 N N . HIS A 1 108 ? -9.452 32.648 31.596 1.00 31.30 164 HIS A N 1
ATOM 601 C CA . HIS A 1 108 ? -8.272 32.480 32.427 1.00 30.59 164 HIS A CA 1
ATOM 602 C C . HIS A 1 108 ? -7.178 31.812 31.594 1.00 31.40 164 HIS A C 1
ATOM 603 O O . HIS A 1 108 ? -7.442 30.797 30.919 1.00 27.44 164 HIS A O 1
ATOM 610 N N . LEU A 1 109 ? -5.959 32.371 31.686 1.00 30.43 165 LEU A N 1
ATOM 611 C CA . LEU A 1 109 ? -4.859 31.912 30.874 1.00 33.49 165 LEU A CA 1
ATOM 612 C C . LEU A 1 109 ? -4.179 30.745 31.595 1.00 34.60 165 LEU A C 1
ATOM 613 O O . LEU A 1 109 ? -3.503 30.919 32.622 1.00 31.39 165 LEU A O 1
ATOM 618 N N . GLU A 1 110 ? -4.320 29.551 30.998 1.00 34.96 166 GLU A N 1
ATOM 619 C CA . GLU A 1 110 ? -3.723 28.367 31.580 1.00 36.09 166 GLU A CA 1
ATOM 620 C C . GLU A 1 110 ? -2.203 28.531 31.537 1.00 35.86 166 GLU A C 1
ATOM 621 O O . GLU A 1 110 ? -1.630 28.8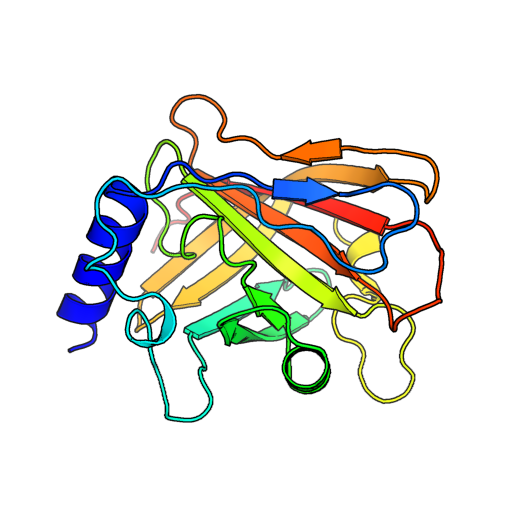60 30.500 1.00 34.33 166 GLU A O 1
ATOM 627 N N . GLY A 1 111 ? -1.558 28.218 32.660 1.00 33.73 167 GLY A N 1
ATOM 628 C CA . GLY A 1 111 ? -0.143 28.509 32.848 1.00 35.38 167 GLY A CA 1
ATOM 629 C C . GLY A 1 111 ? 0.067 29.579 33.921 1.00 34.11 167 GLY A C 1
ATOM 630 O O . GLY A 1 111 ? 1.184 29.769 34.379 1.00 35.01 167 GLY A O 1
ATOM 631 N N . THR A 1 112 ? -1.008 30.307 34.274 1.00 33.81 168 THR A N 1
ATOM 632 C CA . THR A 1 112 ? -0.959 31.334 35.323 1.00 32.63 168 THR A CA 1
ATOM 633 C C . THR A 1 112 ? -1.789 30.858 36.524 1.00 31.73 168 THR A C 1
ATOM 634 O O . THR A 1 112 ? -2.546 29.888 36.454 1.00 32.84 168 THR A O 1
ATOM 638 N N . SER A 1 113 ? -1.611 31.523 37.660 1.00 33.32 169 SER A N 1
ATOM 639 C CA . SER A 1 113 ? -2.288 31.111 38.885 1.00 33.40 169 SER A CA 1
ATOM 640 C C . SER A 1 113 ? -3.807 31.192 38.693 1.00 31.32 169 SER A C 1
ATOM 641 O O . SER A 1 113 ? -4.344 32.139 38.083 1.00 31.32 169 SER A O 1
ATOM 644 N N . LEU A 1 114 ? -4.504 30.225 39.295 1.00 31.17 170 LEU A N 1
ATOM 645 C CA . LEU A 1 114 ? -5.944 30.320 39.454 1.00 31.44 170 LEU A CA 1
ATOM 646 C C . LEU A 1 114 ? -6.238 31.527 40.342 1.00 32.36 170 LEU A C 1
ATOM 647 O O . LEU A 1 114 ? -5.468 31.847 41.264 1.00 32.54 170 LEU A O 1
ATOM 652 N N . PRO A 1 115 ? -7.328 32.265 40.041 1.00 31.02 171 PRO A N 1
ATOM 653 C CA . PRO A 1 115 ? -7.646 33.504 40.758 1.00 31.23 171 PRO A CA 1
ATOM 654 C C . PRO A 1 115 ? -8.238 33.317 42.163 1.00 34.26 171 PRO A C 1
ATOM 655 O O . PRO A 1 115 ? -9.298 33.854 42.482 1.00 32.69 171 PRO A O 1
ATOM 659 N N . VAL A 1 116 ? -7.500 32.607 43.021 1.00 32.72 172 VAL A N 1
ATOM 660 C CA . VAL A 1 116 ? -7.855 32.481 44.428 1.00 33.92 172 VAL A CA 1
ATOM 661 C C . VAL A 1 116 ? -6.769 33.129 45.302 1.00 34.47 172 VAL A C 1
ATOM 662 O O . VAL A 1 116 ? -6.689 32.851 46.477 1.00 33.47 172 VAL A O 1
ATOM 666 N N . GLY A 1 117 ? -5.889 33.968 44.740 1.00 34.13 173 GLY A N 1
ATOM 667 C CA . GLY A 1 117 ? -4.893 34.630 45.573 1.00 34.16 173 GLY A CA 1
ATOM 668 C C . GLY A 1 117 ? -3.789 33.686 46.051 1.00 34.19 173 GLY A C 1
ATOM 669 O O . GLY A 1 117 ? -3.685 32.531 45.629 1.00 35.09 173 GLY A O 1
ATOM 670 N N . GLY A 1 118 ? -3.009 34.209 46.995 1.00 33.60 174 GLY A N 1
ATOM 671 C CA . GLY A 1 118 ? -1.850 33.556 47.585 1.00 33.23 174 GLY A CA 1
ATOM 672 C C . GLY A 1 118 ? -0.602 34.385 47.287 1.00 32.34 174 GLY A C 1
ATOM 673 O O . GLY A 1 118 ? -0.544 35.068 46.252 1.00 32.91 174 GLY A O 1
ATOM 674 N N . GLU A 1 119 ? 0.359 34.392 48.225 1.00 34.35 175 GLU A N 1
ATOM 675 C CA . GLU A 1 119 ? 1.639 35.054 48.002 1.00 34.22 175 GLU A CA 1
ATOM 676 C C . GLU A 1 119 ? 2.391 34.332 46.888 1.00 36.54 175 GLU A C 1
ATOM 677 O O . GLU A 1 119 ? 2.334 33.111 46.820 1.00 35.63 175 GLU A O 1
ATOM 683 N N . GLY A 1 120 ? 3.096 35.092 46.039 1.00 36.58 176 GLY A N 1
ATOM 684 C CA . GLY A 1 120 ? 3.835 34.546 44.905 1.00 38.51 176 GLY A CA 1
ATOM 685 C C . GLY A 1 120 ? 2.914 33.954 43.822 1.00 37.36 176 GLY A C 1
ATOM 686 O O . GLY A 1 120 ? 3.209 32.909 43.259 1.00 38.04 176 GLY A O 1
ATOM 687 N N . THR A 1 121 ? 1.787 34.625 43.557 1.00 37.72 177 THR A N 1
ATOM 688 C CA . THR A 1 121 ? 0.859 34.227 42.525 1.00 36.02 177 THR A CA 1
ATOM 689 C C . THR A 1 121 ? 0.725 35.370 41.521 1.00 36.22 177 THR A C 1
ATOM 690 O O . THR A 1 121 ? 0.902 36.551 41.867 1.00 33.08 177 THR A O 1
ATOM 694 N N . ARG A 1 122 ? 0.425 34.978 40.270 1.00 31.88 178 ARG A N 1
ATOM 695 C CA . ARG A 1 122 ? -0.010 35.918 39.250 1.00 34.24 178 ARG A CA 1
ATOM 696 C C . ARG A 1 122 ? -1.028 35.243 38.338 1.00 31.02 178 ARG A C 1
ATOM 697 O O . ARG A 1 122 ? -0.692 34.310 37.612 1.00 28.75 178 ARG A O 1
ATOM 705 N N . SER A 1 123 ? -2.281 35.699 38.456 1.00 29.72 179 SER A N 1
ATOM 706 C CA . SER A 1 123 ? -3.396 35.183 37.681 1.00 30.79 179 SER A CA 1
ATOM 707 C C . SER A 1 123 ? -3.609 36.099 36.480 1.00 29.61 179 SER A C 1
ATOM 708 O O . SER A 1 123 ? -3.691 37.314 36.658 1.00 31.09 179 SER A O 1
ATOM 711 N N . VAL A 1 124 ? -3.676 35.518 35.276 1.00 29.72 180 VAL A N 1
ATOM 712 C CA . VAL A 1 124 ? -3.910 36.286 34.064 1.00 28.52 180 VAL A CA 1
ATOM 713 C C . VAL A 1 124 ? -5.257 35.906 33.477 1.00 31.80 180 VAL A C 1
ATOM 714 O O . VAL A 1 124 ? -5.541 34.707 33.229 1.00 30.45 180 VAL A O 1
ATOM 718 N N . ILE A 1 125 ? -6.025 36.989 33.220 1.00 30.07 181 ILE A N 1
ATOM 719 C CA . ILE A 1 125 ? -7.332 36.916 32.600 1.00 30.78 181 ILE A CA 1
ATOM 720 C C . ILE A 1 125 ? -7.383 37.872 31.406 1.00 30.37 181 ILE A C 1
ATOM 721 O O . ILE A 1 125 ? -6.946 39.011 31.488 1.00 31.90 181 ILE A O 1
ATOM 726 N N . THR A 1 126 ? -7.921 37.366 30.293 1.00 30.54 182 THR A N 1
ATOM 727 C CA . THR A 1 126 ? -7.973 38.081 29.029 1.00 30.25 182 THR A CA 1
ATOM 728 C C . THR A 1 126 ? -9.421 38.114 28.516 1.00 30.20 182 THR A C 1
ATOM 729 O O . THR A 1 126 ? -10.290 37.307 28.887 1.00 28.70 182 THR A O 1
ATOM 733 N N . GLY A 1 127 ? -9.686 39.124 27.686 1.00 28.27 183 GLY A N 1
ATOM 734 C CA . GLY A 1 127 ? -10.971 39.304 27.036 1.00 29.53 183 GLY A CA 1
ATOM 735 C C . GLY A 1 127 ? -10.841 40.281 25.878 1.00 30.02 183 GLY A C 1
ATOM 736 O O . GLY A 1 127 ? -9.915 41.097 25.841 1.00 30.21 183 GLY A O 1
ATOM 737 N N . HIS A 1 128 ? -11.783 40.211 24.948 1.00 31.99 184 HIS A N 1
ATOM 738 C CA . HIS A 1 128 ? -11.693 40.956 23.704 1.00 33.85 184 HIS A CA 1
ATOM 739 C C . HIS A 1 128 ? -11.867 42.455 23.928 1.00 34.44 184 HIS A C 1
ATOM 740 O O . HIS A 1 128 ? -12.543 42.885 24.872 1.00 31.01 184 HIS A O 1
ATOM 747 N N . ARG A 1 129 ? -11.261 43.239 23.020 1.00 35.96 185 ARG A N 1
ATOM 748 C CA . ARG A 1 129 ? -11.641 44.634 22.786 1.00 36.34 185 ARG A CA 1
ATOM 749 C C . ARG A 1 129 ? -12.031 44.775 21.315 1.00 34.96 185 ARG A C 1
ATOM 750 O O . ARG A 1 129 ? -11.555 44.023 20.458 1.00 35.15 185 ARG A O 1
ATOM 758 N N . GLY A 1 130 ? -12.983 45.679 21.038 1.00 33.46 186 GLY A N 1
ATOM 759 C CA . GLY A 1 130 ? -13.302 46.080 19.679 1.00 34.16 186 GLY A CA 1
ATOM 760 C C . GLY A 1 130 ? -14.470 45.352 19.026 1.00 33.77 186 GLY A C 1
ATOM 761 O O . GLY A 1 130 ? -14.750 45.656 17.864 1.00 34.69 186 GLY A O 1
ATOM 762 N N . LEU A 1 131 ? -15.130 44.436 19.756 1.00 33.50 187 LEU A N 1
ATOM 763 C CA . LEU A 1 131 ? -16.253 43.676 19.200 1.00 38.09 187 LEU A CA 1
ATOM 764 C C . LEU A 1 131 ? -17.506 44.553 19.126 1.00 37.75 187 LEU A C 1
ATOM 765 O O . LEU A 1 131 ? -17.665 45.451 19.933 1.00 36.43 187 LEU A O 1
ATOM 770 N N . ALA A 1 132 ? -18.406 44.285 18.183 1.00 36.70 188 ALA A N 1
ATOM 771 C CA . ALA A 1 132 ? -19.736 44.860 18.245 1.00 38.73 188 ALA A CA 1
ATOM 772 C C . ALA A 1 132 ? -20.647 44.006 19.132 1.00 43.78 188 ALA A C 1
ATOM 773 O O . ALA A 1 132 ? -21.559 44.527 19.765 1.00 44.73 188 ALA A O 1
ATOM 775 N N . GLU A 1 133 ? -20.459 42.685 19.153 1.00 43.16 189 GLU A N 1
ATOM 776 C CA . GLU A 1 133 ? -21.432 41.806 19.791 1.00 44.82 189 GLU A CA 1
ATOM 777 C C . GLU A 1 133 ? -21.326 41.818 21.324 1.00 48.55 189 GLU A C 1
ATOM 778 O O . GLU A 1 133 ? -22.251 41.391 21.995 1.00 53.64 189 GLU A O 1
ATOM 784 N N . ALA A 1 134 ? -20.245 42.345 21.906 1.00 43.03 190 ALA A N 1
ATOM 785 C CA . ALA A 1 134 ? -20.119 42.415 23.354 1.00 40.22 190 ALA A CA 1
ATOM 786 C C . ALA A 1 134 ? -18.953 43.322 23.709 1.00 40.51 190 ALA A C 1
ATOM 787 O O . ALA A 1 134 ? -17.924 43.273 23.039 1.00 44.12 190 ALA A O 1
ATOM 789 N N . THR A 1 135 ? -19.098 44.054 24.826 1.00 37.32 191 THR A N 1
ATOM 790 C CA . THR A 1 135 ? -18.119 45.001 25.329 1.00 36.86 191 THR A CA 1
ATOM 791 C C . THR A 1 135 ? -16.838 44.314 25.782 1.00 35.72 191 THR A C 1
ATOM 792 O O . THR A 1 135 ? -15.751 44.821 25.532 1.00 33.21 191 THR A O 1
ATOM 796 N N . MET A 1 136 ? -16.992 43.212 26.524 1.00 35.00 192 MET A N 1
ATOM 797 C CA . MET A 1 136 ? -15.869 42.482 27.088 1.00 34.19 192 MET A CA 1
ATOM 798 C C . MET A 1 136 ? -14.897 43.482 27.690 1.00 34.34 192 MET A C 1
ATOM 799 O O . MET A 1 136 ? -15.314 44.179 28.617 1.00 33.46 192 MET A O 1
ATOM 804 N N . PHE A 1 137 ? -13.610 43.509 27.243 1.00 33.42 193 PHE A N 1
ATOM 805 C CA . PHE A 1 137 ? -12.605 44.405 27.842 1.00 33.15 193 PHE A CA 1
ATOM 806 C C . PHE A 1 137 ? -12.361 45.676 27.001 1.00 32.84 193 PHE A C 1
ATOM 807 O O . PHE A 1 137 ? -11.282 46.276 27.084 1.00 32.97 193 PHE A O 1
ATOM 815 N N . THR A 1 138 ? -13.346 46.116 26.194 1.00 32.97 194 THR A N 1
ATOM 816 C CA . THR A 1 138 ? -13.204 47.324 25.373 1.00 34.93 194 THR A CA 1
ATOM 817 C C . THR A 1 138 ? -12.866 48.563 26.215 1.00 34.50 194 THR A C 1
ATOM 818 O O . THR A 1 138 ? -12.180 49.466 25.741 1.00 32.98 194 THR A O 1
ATOM 822 N N . ASN A 1 139 ? -13.379 48.628 27.453 1.00 34.30 195 ASN A N 1
ATOM 823 C CA . ASN A 1 139 ? -13.166 49.800 28.287 1.00 34.32 195 ASN A CA 1
ATOM 824 C C . ASN A 1 139 ? -12.036 49.586 29.289 1.00 31.70 195 ASN A C 1
ATOM 825 O O . ASN A 1 139 ? -11.916 50.358 30.237 1.00 34.46 195 ASN A O 1
ATOM 830 N N . LEU A 1 140 ? -11.213 48.552 29.095 1.00 32.02 196 LEU A N 1
ATOM 831 C CA . LEU A 1 140 ? -10.119 48.281 30.013 1.00 32.71 196 LEU A CA 1
ATOM 832 C C . LEU A 1 140 ? -9.127 49.457 30.024 1.00 36.79 196 LEU A C 1
ATOM 833 O O . LEU A 1 140 ? -8.451 49.700 31.043 1.00 32.99 196 LEU A O 1
ATOM 838 N N . ASP A 1 141 ? -9.011 50.164 28.880 1.00 34.01 197 ASP A N 1
ATOM 839 C CA . ASP A 1 141 ? -8.130 51.324 28.827 1.00 39.03 197 ASP A CA 1
ATOM 840 C C . ASP A 1 141 ? -8.651 52.470 29.710 1.00 37.19 197 ASP A C 1
ATOM 841 O O . ASP A 1 141 ? -7.907 53.429 29.867 1.00 36.61 197 ASP A O 1
ATOM 846 N N . LYS A 1 142 ? -9.910 52.414 30.235 1.00 33.26 198 LYS A N 1
ATOM 847 C CA . LYS A 1 142 ? -10.459 53.465 31.100 1.00 35.38 198 LYS A CA 1
ATOM 848 C C . LYS A 1 142 ? -10.176 53.204 32.579 1.00 34.68 198 LYS A C 1
ATOM 849 O O . LYS A 1 142 ? -10.453 54.059 33.434 1.00 35.86 198 LYS A O 1
ATOM 855 N N . VAL A 1 143 ? -9.579 52.043 32.858 1.00 32.96 199 VAL A N 1
ATOM 856 C CA . VAL A 1 143 ? -9.222 51.669 34.207 1.00 34.81 199 VAL A CA 1
ATOM 857 C C . VAL A 1 143 ? -7.896 52.340 34.559 1.00 34.22 199 VAL A C 1
ATOM 858 O O . VAL A 1 143 ? -6.960 52.362 33.766 1.00 37.56 199 VAL A O 1
ATOM 862 N N . LYS A 1 144 ? -7.835 52.857 35.776 1.00 35.70 200 LYS A N 1
ATOM 863 C CA . LYS A 1 144 ? -6.695 53.625 36.248 1.00 40.22 200 LYS A CA 1
ATOM 864 C C . LYS A 1 144 ? -6.165 53.017 37.536 1.00 34.87 200 LYS A C 1
ATOM 865 O O . LYS A 1 144 ? -6.857 52.266 38.241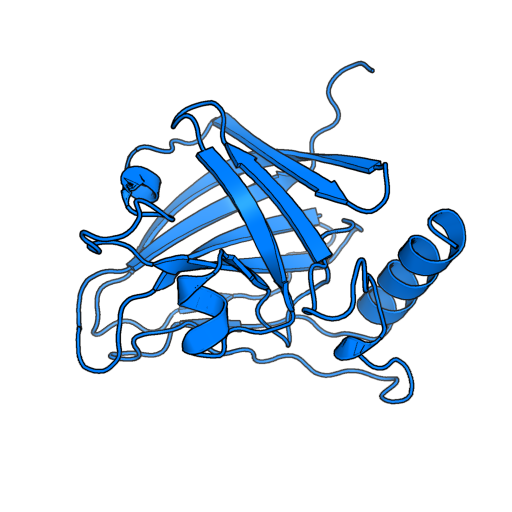 1.00 33.24 200 LYS A O 1
ATOM 871 N N . THR A 1 145 ? -4.953 53.425 37.866 1.00 34.07 201 THR A N 1
ATOM 872 C CA . THR A 1 145 ? -4.358 52.972 39.107 1.00 31.81 201 THR A CA 1
ATOM 873 C C . THR A 1 145 ? -5.299 53.378 40.239 1.00 34.21 201 THR A C 1
ATOM 874 O O . THR A 1 145 ? -5.994 54.392 40.159 1.00 32.36 201 THR A O 1
ATOM 878 N N . GLY A 1 146 ? -5.341 52.542 41.280 1.00 31.21 202 GLY A N 1
ATOM 879 C CA . GLY A 1 146 ? -6.206 52.816 42.406 1.00 31.82 202 GLY A CA 1
ATOM 880 C C . GLY A 1 146 ? -7.589 52.190 42.249 1.00 30.70 202 GLY A C 1
ATOM 881 O O . GLY A 1 146 ? -8.274 52.078 43.226 1.00 33.23 202 GLY A O 1
ATOM 882 N N . ASP A 1 147 ? -8.018 51.798 41.052 1.00 31.34 203 ASP A N 1
ATOM 883 C CA . ASP A 1 147 ? -9.337 51.200 40.866 1.00 30.64 203 ASP A CA 1
ATOM 884 C C . ASP A 1 147 ? -9.332 49.776 41.450 1.00 31.99 203 ASP A C 1
ATOM 885 O O . ASP A 1 147 ? -8.315 49.075 41.440 1.00 30.98 203 ASP A O 1
ATOM 890 N N . SER A 1 148 ? -10.501 49.305 41.902 1.00 31.42 204 SER A N 1
ATOM 891 C CA . SER A 1 148 ? -10.653 47.911 42.338 1.00 30.44 204 SER A CA 1
ATOM 892 C C . SER A 1 148 ? -10.917 46.950 41.182 1.00 29.10 204 SER A C 1
ATOM 893 O O . SER A 1 148 ? -11.735 47.266 40.306 1.00 31.96 204 SER A O 1
ATOM 896 N N . LEU A 1 149 ? -10.292 45.772 41.286 1.00 27.09 205 LEU A N 1
ATOM 897 C CA . LEU A 1 149 ? -10.637 44.567 40.518 1.00 32.23 205 LEU A CA 1
A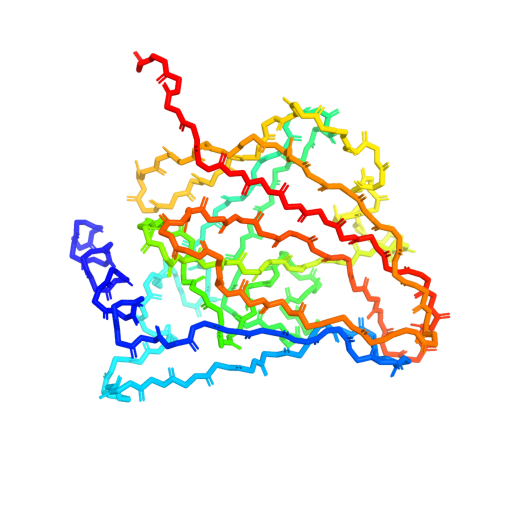TOM 898 C C . LEU A 1 149 ? -11.136 43.528 41.523 1.00 33.26 205 LEU A C 1
ATOM 899 O O . LEU A 1 149 ? -10.474 43.293 42.542 1.00 29.91 205 LEU A O 1
ATOM 904 N N . ILE A 1 150 ? -12.326 42.966 41.270 1.00 31.07 206 ILE A N 1
ATOM 905 C CA . ILE A 1 150 ? -12.974 42.113 42.271 1.00 33.19 206 ILE A CA 1
ATOM 906 C C . ILE A 1 150 ? -13.267 40.760 41.631 1.00 32.84 206 ILE A C 1
ATOM 907 O O . ILE A 1 150 ? -13.941 40.716 40.594 1.00 33.22 206 ILE A O 1
ATOM 912 N N . VAL A 1 151 ? -12.737 39.697 42.263 1.00 30.53 207 VAL A N 1
ATOM 913 C CA . VAL A 1 151 ? -12.948 38.313 41.846 1.00 31.53 207 VAL A CA 1
ATOM 914 C C . VAL A 1 151 ? -13.944 37.687 42.800 1.00 31.33 207 VAL A C 1
ATOM 915 O O . VAL A 1 151 ? -13.748 37.729 44.017 1.00 32.90 207 VAL A O 1
ATOM 919 N N . GLU A 1 152 ? -15.012 37.122 42.245 1.00 33.49 208 GLU A N 1
ATOM 920 C CA . GLU A 1 152 ? -15.952 36.333 43.013 1.00 33.20 208 GLU A CA 1
ATOM 921 C C . GLU A 1 152 ? -15.768 34.899 42.592 1.00 33.30 208 GLU A C 1
ATOM 922 O O . GLU A 1 152 ? -16.005 34.614 41.433 1.00 31.12 208 GLU A O 1
ATOM 928 N N . VAL A 1 153 ? -15.335 34.045 43.522 1.00 33.04 209 VAL A N 1
ATOM 929 C CA . VAL A 1 153 ? -14.897 32.700 43.186 1.00 32.13 209 VAL A CA 1
ATOM 930 C C . VAL A 1 153 ? -15.329 31.750 44.298 1.00 34.07 209 VAL A C 1
ATOM 931 O O . VAL A 1 153 ? -14.892 31.893 45.431 1.00 32.75 209 VAL A O 1
ATOM 935 N N . PHE A 1 154 ? -16.215 30.815 43.938 1.00 33.54 210 PHE A N 1
ATOM 936 C CA . PHE A 1 154 ? -16.684 29.779 44.840 1.00 37.11 210 PHE A CA 1
ATOM 937 C C . PHE A 1 154 ? -17.066 30.388 46.181 1.00 39.51 210 PHE A C 1
ATOM 938 O O . PHE A 1 154 ? -16.689 29.857 47.208 1.00 36.78 210 PHE A O 1
ATOM 946 N N . GLY A 1 155 ? -17.813 31.501 46.166 1.00 38.99 211 GLY A N 1
ATOM 947 C CA . GLY A 1 155 ? -18.288 32.086 47.414 1.00 40.37 211 GLY A CA 1
ATOM 948 C C . GLY A 1 155 ? -17.287 33.037 48.087 1.00 40.59 211 GLY A C 1
ATOM 949 O O . GLY A 1 155 ? -17.654 33.726 49.022 1.00 38.17 211 GLY A O 1
ATOM 950 N N . GLU A 1 156 ? -16.026 33.091 47.636 1.00 38.82 212 GLU A N 1
ATOM 951 C CA . GLU A 1 156 ? -15.082 34.058 48.167 1.00 36.84 212 GLU A CA 1
ATOM 952 C C . GLU A 1 156 ? -15.051 35.333 47.322 1.00 37.24 212 GLU A C 1
ATOM 953 O O . GLU A 1 156 ? -15.347 35.311 46.128 1.00 33.06 212 GLU A O 1
ATOM 959 N N . VAL A 1 157 ? -14.573 36.424 47.940 1.00 35.98 213 VAL A N 1
ATOM 960 C CA . VAL A 1 157 ? -14.473 37.699 47.265 1.00 35.09 213 VAL A CA 1
ATOM 961 C C . VAL A 1 157 ? -13.072 38.262 47.509 1.00 35.16 213 VAL A C 1
ATOM 962 O O . VAL A 1 157 ? -12.668 38.552 48.644 1.00 32.80 213 VAL A O 1
ATOM 966 N N . LEU A 1 158 ? -12.325 38.430 46.422 1.00 30.64 214 LEU A N 1
ATOM 967 C CA . LEU A 1 158 ? -10.958 38.908 46.513 1.00 32.89 214 LEU A CA 1
ATOM 968 C C . LEU A 1 158 ? -10.874 40.265 45.816 1.00 33.44 214 LEU A C 1
ATOM 969 O O . LEU A 1 158 ? -11.350 40.407 44.686 1.00 33.00 214 LEU A O 1
ATOM 974 N N . THR A 1 159 ? -10.236 41.223 46.478 1.00 29.74 215 THR A N 1
ATOM 975 C CA . THR A 1 159 ? -10.135 42.572 45.956 1.00 31.50 215 THR A CA 1
ATOM 976 C C . THR A 1 159 ? -8.673 42.856 45.641 1.00 31.98 215 THR A C 1
ATOM 977 O O . THR A 1 159 ? -7.773 42.598 46.466 1.00 31.01 215 THR A O 1
ATOM 981 N N . TYR A 1 160 ? -8.472 43.421 44.447 1.00 29.73 216 TYR A N 1
ATOM 982 C CA . TYR A 1 160 ? -7.159 43.853 43.989 1.00 30.65 216 TYR A CA 1
ATOM 983 C C . TYR A 1 160 ? -7.225 45.345 43.694 1.00 31.84 216 TYR A C 1
ATOM 984 O O . TYR A 1 160 ? -8.232 45.802 43.178 1.00 31.57 216 TYR A O 1
ATOM 993 N N . ARG A 1 161 ? -6.151 46.072 44.008 1.00 31.40 217 ARG A N 1
ATOM 994 C CA . ARG A 1 161 ? -6.041 47.466 43.627 1.00 30.89 217 ARG A CA 1
ATOM 995 C C . ARG A 1 161 ? -5.052 47.634 42.476 1.00 27.51 217 ARG A C 1
ATOM 996 O O . ARG A 1 161 ? -3.901 47.237 42.602 1.00 27.81 217 ARG A O 1
ATOM 1004 N N . VAL A 1 162 ? -5.497 48.270 41.384 1.00 28.78 218 VAL A N 1
ATOM 1005 C CA . VAL A 1 162 ? -4.667 48.479 40.190 1.00 30.12 218 VAL A CA 1
ATOM 1006 C C . VAL A 1 162 ? -3.438 49.323 40.536 1.00 29.37 218 VAL A C 1
ATOM 1007 O O . VAL A 1 162 ? -3.539 50.408 41.129 1.00 31.65 218 VAL A O 1
ATOM 1011 N N . THR A 1 163 ? -2.270 48.771 40.221 1.00 27.86 219 THR A N 1
ATOM 1012 C CA . THR A 1 163 ? -1.000 49.401 40.533 1.00 30.97 219 THR A CA 1
ATOM 1013 C C . THR A 1 163 ? -0.225 49.744 39.258 1.00 30.09 219 THR A C 1
ATOM 1014 O O . THR A 1 163 ? 0.756 50.473 39.328 1.00 29.07 219 THR A O 1
ATOM 1018 N N . SER A 1 164 ? -0.603 49.184 38.119 1.00 29.56 220 SER A N 1
ATOM 1019 C CA . SER A 1 164 ? 0.041 49.566 36.883 1.00 34.82 220 SER A CA 1
ATOM 1020 C C . SER A 1 164 ? -0.881 49.295 35.704 1.00 31.82 220 SER A C 1
ATOM 1021 O O . SER A 1 164 ? -1.674 48.341 35.719 1.00 30.43 220 SER A O 1
ATOM 1024 N N . THR A 1 165 ? -0.759 50.192 34.718 1.00 30.02 221 THR A N 1
ATOM 1025 C CA . THR A 1 165 ? -1.401 50.050 33.414 1.00 31.81 221 THR A CA 1
ATOM 1026 C C . THR A 1 165 ? -0.391 50.352 32.316 1.00 30.67 221 THR A C 1
ATOM 1027 O O . THR A 1 165 ? 0.462 51.223 32.495 1.00 35.98 221 THR A O 1
ATOM 1031 N N . LYS A 1 166 ? -0.595 49.744 31.141 1.00 33.38 222 LYS A N 1
ATOM 1032 C CA . LYS A 1 166 ? 0.382 49.767 30.063 1.00 37.05 222 LYS A CA 1
ATOM 1033 C C . LYS A 1 166 ? -0.296 49.446 28.722 1.00 37.07 222 LYS A C 1
ATOM 1034 O O . LYS A 1 166 ? -1.175 48.587 28.632 1.00 36.85 222 LYS A O 1
ATOM 1040 N N . VAL A 1 167 ? 0.142 50.139 27.670 1.00 34.10 223 VAL A N 1
ATOM 1041 C CA . VAL A 1 167 ? -0.137 49.762 26.294 1.00 36.26 223 VAL A CA 1
ATOM 1042 C C . VAL A 1 167 ? 1.032 48.914 25.806 1.00 37.99 223 VAL A C 1
ATOM 1043 O O . VAL A 1 167 ? 2.167 49.317 25.966 1.00 35.77 223 VAL A O 1
ATOM 1047 N N . VAL A 1 168 ? 0.765 47.711 25.279 1.00 36.85 224 VAL A N 1
ATOM 1048 C CA . VAL A 1 168 ? 1.820 46.889 24.710 1.00 36.39 224 VAL A CA 1
ATOM 1049 C C . VAL A 1 168 ? 1.570 46.821 23.205 1.00 36.64 224 VAL A C 1
ATOM 1050 O O . VAL A 1 168 ? 0.607 46.241 22.754 1.00 32.95 224 VAL A O 1
ATOM 1054 N N . GLU A 1 169 ? 2.420 47.463 22.431 1.00 40.76 225 GLU A N 1
ATOM 1055 C CA . GLU A 1 169 ? 2.234 47.579 20.997 1.00 41.75 225 GLU A CA 1
ATOM 1056 C C . GLU A 1 169 ? 2.463 46.207 20.334 1.00 38.39 225 GLU A C 1
ATOM 1057 O O . GLU A 1 169 ? 3.110 45.328 20.895 1.00 35.49 225 GLU A O 1
ATOM 1063 N N . PRO A 1 170 ? 1.958 45.988 19.099 1.00 39.43 226 PRO A N 1
ATOM 1064 C CA . PRO A 1 170 ? 2.118 44.702 18.397 1.00 39.43 226 PRO A CA 1
ATOM 1065 C C . PRO A 1 170 ? 3.559 44.196 18.318 1.00 40.01 226 PRO A C 1
ATOM 1066 O O . PRO A 1 170 ? 3.779 43.022 18.571 1.00 40.39 226 PRO A O 1
ATOM 1070 N N . GLU A 1 171 ? 4.535 45.094 18.097 1.00 38.11 227 GLU A N 1
ATOM 1071 C CA . GLU A 1 171 ? 5.936 44.714 17.911 1.00 40.55 227 GLU A CA 1
ATOM 1072 C C . GLU A 1 171 ? 6.639 44.351 19.230 1.00 38.82 227 GLU A C 1
ATOM 1073 O O . GLU A 1 171 ? 7.780 43.888 19.204 1.00 37.99 227 GLU A O 1
ATOM 1079 N N . GLU A 1 172 ? 5.985 44.541 20.379 1.00 38.11 228 GLU A N 1
ATOM 1080 C CA . GLU A 1 172 ? 6.627 44.288 21.665 1.00 42.26 228 GLU A CA 1
ATOM 1081 C C . GLU A 1 172 ? 6.253 42.917 22.225 1.00 43.57 228 GLU A C 1
ATOM 1082 O O . GLU A 1 172 ? 5.156 42.391 2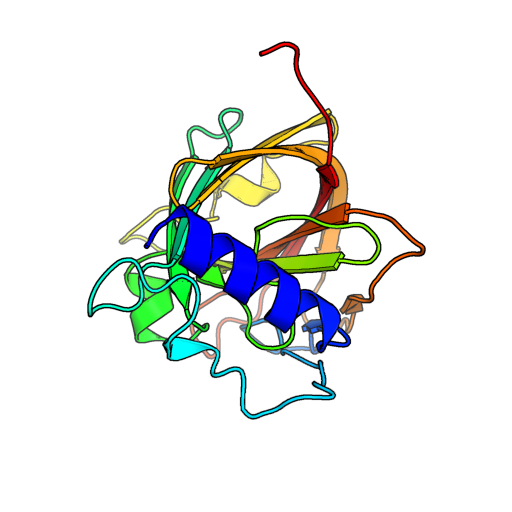2.028 1.00 39.68 228 GLU A O 1
ATOM 1088 N N . THR A 1 173 ? 7.228 42.376 22.952 1.00 44.20 229 THR A N 1
ATOM 1089 C CA . THR A 1 173 ? 7.101 41.165 23.724 1.00 42.05 229 THR A CA 1
ATOM 1090 C C . THR A 1 173 ? 7.266 41.553 25.192 1.00 43.74 229 THR A C 1
ATOM 1091 O O . THR A 1 173 ? 8.205 42.276 25.497 1.00 46.17 229 THR A O 1
ATOM 1095 N N . GLU A 1 174 ? 6.348 41.076 26.059 1.00 42.80 230 GLU A N 1
ATOM 1096 C CA . GLU A 1 174 ? 6.315 41.362 27.491 1.00 45.53 230 GLU A CA 1
ATOM 1097 C C . GLU A 1 174 ? 6.158 40.046 28.274 1.00 42.77 230 GLU A C 1
ATOM 1098 O O . GLU A 1 174 ? 5.171 39.330 28.095 1.00 37.71 230 GLU A O 1
ATOM 1104 N N . ALA A 1 175 ? 7.159 39.728 29.111 1.00 40.91 231 ALA A N 1
ATOM 1105 C CA . ALA A 1 175 ? 7.137 38.594 30.010 1.00 40.99 231 ALA A CA 1
ATOM 1106 C C . ALA A 1 175 ? 6.323 38.998 31.225 1.00 40.36 231 ALA A C 1
ATOM 1107 O O . ALA A 1 175 ? 6.482 40.109 31.680 1.00 39.60 231 ALA A O 1
ATOM 1109 N N . LEU A 1 176 ? 5.424 38.109 31.690 1.00 38.94 232 LEU A N 1
ATOM 1110 C CA . LEU A 1 176 ? 4.643 38.307 32.910 1.00 38.57 232 LEU A CA 1
ATOM 1111 C C . LEU A 1 176 ? 5.046 37.223 33.913 1.00 41.85 232 LEU A C 1
ATOM 1112 O O . LEU A 1 176 ? 4.742 36.040 33.757 1.00 41.93 232 LEU A O 1
ATOM 1117 N N . ARG A 1 177 ? 5.775 37.629 34.940 1.00 42.31 233 ARG A N 1
ATOM 1118 C CA . ARG A 1 177 ? 6.339 36.682 35.887 1.00 47.05 233 ARG A CA 1
ATOM 1119 C C . ARG A 1 177 ? 5.775 36.984 37.279 1.00 41.65 233 ARG A C 1
ATOM 1120 O O . ARG A 1 177 ? 5.348 38.096 37.545 1.00 37.90 233 ARG A O 1
ATOM 1128 N N . VAL A 1 178 ? 5.822 35.992 38.166 1.00 38.78 234 VAL A N 1
ATOM 1129 C CA . VAL A 1 178 ? 5.565 36.147 39.588 1.00 45.42 234 VAL A CA 1
ATOM 1130 C C . VAL A 1 178 ? 6.529 37.191 40.152 1.00 46.01 234 VAL A C 1
ATOM 1131 O O . VAL A 1 178 ? 7.688 37.200 39.770 1.00 41.42 234 VAL A O 1
ATOM 1135 N N . GLU A 1 179 ? 6.061 38.063 41.050 1.00 46.35 235 GLU A N 1
ATOM 1136 C CA . GLU A 1 179 ? 6.915 39.086 41.645 1.00 49.13 235 GLU A CA 1
ATOM 1137 C C . GLU A 1 179 ? 6.969 38.841 43.153 1.00 53.94 235 GLU A C 1
ATOM 1138 O O . GLU A 1 179 ? 5.972 39.034 43.835 1.00 60.83 235 GLU A O 1
ATOM 1144 N N . GLU A 1 180 ? 8.109 38.357 43.655 1.00 56.70 236 GLU A N 1
ATOM 1145 C CA . GLU A 1 180 ? 8.372 38.182 45.082 1.00 59.16 236 GLU A CA 1
ATOM 1146 C C . GLU A 1 180 ? 7.264 37.349 45.715 1.00 49.03 236 GLU A C 1
ATOM 1147 O O . GLU A 1 180 ? 6.932 36.293 45.223 1.00 56.72 236 GLU A O 1
ATOM 1153 N N . GLY A 1 181 ? 6.699 37.841 46.809 1.00 46.58 237 GLY A N 1
ATOM 1154 C CA . GLY A 1 181 ? 5.602 37.182 47.508 1.00 43.92 237 GLY A CA 1
ATOM 1155 C C . GLY A 1 181 ? 4.286 37.940 47.288 1.00 38.04 237 GLY A C 1
ATOM 1156 O O . GLY A 1 181 ? 3.350 37.845 48.047 1.00 38.68 237 GLY A O 1
ATOM 1157 N N . LYS A 1 182 ? 4.184 38.670 46.196 1.00 37.16 238 LYS A N 1
ATOM 1158 C CA . LYS A 1 182 ? 2.996 39.445 45.924 1.00 36.84 238 LYS A CA 1
ATOM 1159 C C . LYS A 1 182 ? 1.913 38.542 45.368 1.00 38.20 238 LYS A C 1
ATOM 1160 O O . LYS A 1 182 ? 2.165 37.469 44.809 1.00 36.12 238 LYS A O 1
ATOM 1166 N N . ASP A 1 183 ? 0.693 39.041 45.557 1.00 34.40 239 ASP A N 1
ATOM 1167 C CA . ASP A 1 183 ? -0.536 38.392 45.155 1.00 34.78 239 ASP A CA 1
ATOM 1168 C C . ASP A 1 183 ? -1.109 39.300 44.071 1.00 32.17 239 ASP A C 1
ATOM 1169 O O . ASP A 1 183 ? -1.613 40.379 44.404 1.00 30.81 239 ASP A O 1
ATOM 1174 N N . LEU A 1 184 ? -0.919 38.906 42.795 1.00 32.22 240 LEU A N 1
ATOM 1175 C CA . LEU A 1 184 ? -1.213 39.767 41.655 1.00 33.13 240 LEU A CA 1
ATOM 1176 C C . LEU A 1 184 ? -2.307 39.199 40.768 1.00 30.79 240 LEU A C 1
ATOM 1177 O O . LEU A 1 184 ? -2.392 37.988 40.544 1.00 31.71 240 LEU A O 1
ATOM 1182 N N . LEU A 1 185 ? -3.098 40.141 40.241 1.00 29.65 241 LEU A N 1
ATOM 1183 C CA . LEU A 1 185 ? -4.062 39.860 39.200 1.00 30.04 241 LEU A CA 1
ATOM 1184 C C . LEU A 1 185 ? -3.740 40.764 38.014 1.00 30.88 241 LEU A C 1
ATOM 1185 O O . LEU A 1 185 ? -3.684 41.981 38.170 1.00 32.14 241 LEU A O 1
ATOM 1190 N N . THR A 1 186 ? -3.557 40.133 36.846 1.00 29.28 242 THR A N 1
ATOM 1191 C CA . THR A 1 186 ? -3.224 40.804 35.618 1.00 28.30 242 THR A CA 1
ATOM 1192 C C . THR A 1 186 ? -4.329 40.581 34.577 1.00 30.59 242 THR A C 1
ATOM 1193 O O . THR A 1 186 ? -4.754 39.447 34.313 1.00 30.04 242 THR A O 1
ATOM 1197 N N . LEU A 1 187 ? -4.816 41.690 34.017 1.00 28.84 243 LEU A N 1
ATOM 1198 C CA . LEU A 1 187 ? -5.795 41.695 32.946 1.00 27.16 243 LEU A CA 1
ATOM 1199 C C . LEU A 1 187 ? -5.158 42.197 31.655 1.00 29.44 243 LEU A C 1
ATOM 1200 O O . LEU A 1 187 ? -4.362 43.160 31.638 1.00 28.03 243 LEU A O 1
ATOM 1205 N N . VAL A 1 188 ? -5.494 41.516 30.552 1.00 28.63 244 VAL A N 1
ATOM 1206 C CA . VAL A 1 188 ? -4.950 41.927 29.273 1.00 30.43 244 VAL A CA 1
ATOM 1207 C C . VAL A 1 188 ? -6.029 41.756 28.217 1.00 31.06 244 VAL A C 1
ATOM 1208 O O . VAL A 1 188 ? -6.813 40.806 28.260 1.00 27.84 244 VAL A O 1
ATOM 1212 N N . THR A 1 189 ? -6.050 42.675 27.264 1.00 30.06 245 THR A N 1
ATOM 1213 C CA . THR A 1 189 ? -6.954 42.560 26.146 1.00 30.55 245 THR A CA 1
ATOM 1214 C C . THR A 1 189 ? -6.400 41.578 25.132 1.00 31.97 245 THR A C 1
ATOM 1215 O O . THR A 1 189 ? -5.199 41.325 25.077 1.00 31.07 245 THR A O 1
ATOM 1219 N N . CYS A 1 190 ? -7.334 41.002 24.367 1.00 33.20 246 CYS A N 1
ATOM 1220 C CA . CYS A 1 190 ? -7.029 40.205 23.195 1.00 33.42 246 CYS A CA 1
ATOM 1221 C C . CYS A 1 190 ? -7.945 40.667 22.068 1.00 33.56 246 CYS A C 1
ATOM 1222 O O . CYS A 1 190 ? -8.846 41.492 22.267 1.00 32.18 246 CYS A O 1
ATOM 1225 N N . THR A 1 191 ? -7.709 40.122 20.877 1.00 40.12 247 THR A N 1
ATOM 1226 C CA . THR A 1 191 ? -8.558 40.396 19.726 1.00 36.94 247 THR A CA 1
ATOM 1227 C C . THR A 1 191 ? -8.816 39.094 18.973 1.00 37.28 247 THR A C 1
ATOM 1228 O O . THR A 1 191 ? -8.178 38.062 19.215 1.00 37.04 247 THR A O 1
ATOM 1232 N N . PRO A 1 192 ? -9.741 39.112 17.990 1.00 38.77 248 PRO A N 1
ATOM 1233 C CA . PRO A 1 192 ? -9.848 38.000 17.041 1.00 44.24 248 PRO A CA 1
ATOM 1234 C C . PRO A 1 192 ? -8.533 37.808 16.277 1.00 47.73 248 PRO A C 1
ATOM 1235 O O . PRO A 1 192 ? -7.726 38.752 16.140 1.00 44.86 248 PRO A O 1
ATOM 1239 N N . LEU A 1 193 ? -8.349 36.580 15.762 1.00 47.52 249 LEU A N 1
ATOM 1240 C CA . LEU A 1 193 ? -7.161 36.184 15.017 1.00 49.84 249 LEU A CA 1
ATOM 1241 C C . LEU A 1 193 ? -6.930 37.135 13.835 1.00 49.56 249 LEU A C 1
ATOM 1242 O O . LEU A 1 193 ? -7.878 37.547 13.191 1.00 48.98 249 LEU A O 1
ATOM 1247 N N . GLY A 1 194 ? -5.673 37.571 13.610 1.00 55.34 250 GLY A N 1
ATOM 1248 C CA . GLY A 1 194 ? -5.326 38.447 12.495 1.00 53.22 250 GLY A CA 1
ATOM 1249 C C . GLY A 1 194 ? -5.659 39.923 12.728 1.00 53.18 250 GLY A C 1
ATOM 1250 O O . GLY A 1 194 ? -5.523 40.765 11.853 1.00 59.83 250 GLY A O 1
ATOM 1251 N N . ILE A 1 195 ? -6.136 40.263 13.917 1.00 53.19 251 ILE A N 1
ATOM 1252 C CA . ILE A 1 195 ? -6.302 41.665 14.259 1.00 50.36 251 ILE A CA 1
ATOM 1253 C C . ILE A 1 195 ? -5.100 42.011 15.116 1.00 47.22 251 ILE A C 1
ATOM 1254 O O . ILE A 1 195 ? -4.976 41.504 16.227 1.00 53.55 251 ILE A O 1
ATOM 1259 N N . ASN A 1 196 ? -4.191 42.789 14.542 1.00 50.76 252 ASN A N 1
ATOM 1260 C CA . ASN A 1 196 ? -2.925 43.117 15.169 1.00 54.80 252 ASN A CA 1
ATOM 1261 C C . ASN A 1 196 ? -2.974 44.592 15.592 1.00 50.54 252 ASN A C 1
ATOM 1262 O O . ASN A 1 196 ? -2.912 45.494 14.765 1.00 60.31 252 ASN A O 1
ATOM 1267 N N . THR A 1 197 ? -3.187 44.813 16.887 1.00 44.34 253 THR A N 1
ATOM 1268 C CA . THR A 1 197 ? -3.401 46.124 17.467 1.00 44.67 253 THR A CA 1
ATOM 1269 C C . THR A 1 197 ? -2.811 46.132 18.886 1.00 41.58 253 THR A C 1
ATOM 1270 O O . THR A 1 197 ? -2.424 45.088 19.410 1.00 40.98 253 THR A O 1
ATOM 1274 N N . HIS A 1 198 ? -2.754 47.320 19.511 1.00 38.07 254 HIS A N 1
ATOM 1275 C CA . HIS A 1 198 ? -2.101 47.483 20.799 1.00 39.69 254 HIS A CA 1
ATOM 1276 C C . HIS A 1 198 ? -2.920 46.740 21.845 1.00 36.02 254 HIS A C 1
ATOM 1277 O O . HIS A 1 198 ? -4.117 46.608 21.726 1.00 33.34 254 HIS A O 1
ATOM 1284 N N . ARG A 1 199 ? -2.222 46.172 22.820 1.00 35.72 255 ARG A N 1
ATOM 1285 C CA . ARG A 1 199 ? -2.872 45.541 23.938 1.00 34.94 255 ARG A CA 1
ATOM 1286 C C . ARG A 1 199 ? -2.885 46.524 25.090 1.00 32.55 255 ARG A C 1
ATOM 1287 O O . ARG A 1 199 ? -1.959 47.311 25.241 1.00 30.92 255 ARG A O 1
ATOM 1295 N N . ILE A 1 200 ? -3.935 46.408 25.882 1.00 30.95 256 ILE A N 1
ATOM 1296 C CA . ILE A 1 200 ? -4.000 47.003 27.189 1.00 31.63 256 ILE A CA 1
ATOM 1297 C C . ILE A 1 200 ? -3.726 45.923 28.224 1.00 31.79 256 ILE A C 1
ATOM 1298 O O . ILE A 1 200 ? -4.410 44.912 28.253 1.00 29.24 256 ILE A O 1
ATOM 1303 N N . LEU A 1 201 ? -2.721 46.217 29.056 1.00 30.37 257 LEU A N 1
ATOM 1304 C CA . LEU A 1 201 ? -2.249 45.387 30.141 1.00 32.01 257 LEU A CA 1
ATOM 1305 C C . LEU A 1 201 ? -2.300 46.186 31.439 1.00 32.57 257 LEU A C 1
ATOM 1306 O O . LEU A 1 201 ? -1.721 47.285 31.543 1.00 34.19 257 LEU A O 1
ATOM 1311 N N . LEU A 1 202 ? -2.933 45.598 32.445 1.00 32.22 258 LEU A N 1
ATOM 1312 C CA . LEU A 1 202 ? -2.881 46.176 33.780 1.00 34.14 258 LEU A CA 1
ATOM 1313 C C . LEU A 1 202 ? -2.753 45.092 34.849 1.00 33.21 258 LEU A C 1
ATOM 1314 O O . LEU A 1 202 ? -3.088 43.929 34.619 1.00 32.32 258 LEU A O 1
ATOM 1319 N N . THR A 1 203 ? -2.219 45.510 36.000 1.00 30.33 259 THR A N 1
ATOM 1320 C CA . THR A 1 203 ? -2.003 44.626 37.122 1.00 31.64 259 THR A CA 1
ATOM 1321 C C . THR A 1 203 ? -2.529 45.294 38.391 1.00 32.05 259 THR A C 1
ATOM 1322 O O . THR A 1 203 ? -2.312 46.480 38.620 1.00 31.50 259 THR A O 1
ATOM 1326 N N . GLY A 1 204 ? -3.170 44.485 39.235 1.00 31.63 260 GLY A N 1
ATOM 1327 C CA . GLY A 1 204 ? -3.596 44.898 40.560 1.00 30.76 260 GLY A CA 1
ATOM 1328 C C . GLY A 1 204 ? -2.997 43.973 41.608 1.00 31.19 260 GLY A C 1
ATOM 1329 O O . GLY A 1 204 ? -2.628 42.821 41.322 1.00 29.03 260 GLY A O 1
ATOM 1330 N N . GLU A 1 205 ? -2.880 44.521 42.816 1.00 29.83 261 GLU A N 1
ATOM 1331 C CA . GLU A 1 205 ? -2.344 43.775 43.925 1.00 30.62 261 GLU A CA 1
ATOM 1332 C C . GLU A 1 205 ? -3.404 43.619 45.012 1.00 33.43 261 GLU A C 1
ATOM 1333 O O . GLU A 1 205 ? -4.211 44.529 45.262 1.00 30.19 261 GLU A O 1
ATOM 1339 N N . ARG A 1 206 ? -3.338 42.475 45.696 1.00 30.85 262 ARG A N 1
ATOM 1340 C CA . ARG A 1 206 ? -4.341 42.090 46.669 1.00 32.34 262 ARG A CA 1
ATOM 1341 C C . ARG A 1 206 ? -4.423 43.159 47.764 1.00 30.68 262 ARG A C 1
ATOM 1342 O O . ARG A 1 206 ? -3.406 43.543 48.305 1.00 30.94 262 ARG A O 1
ATOM 1350 N N . ILE A 1 207 ? -5.631 43.613 48.093 1.00 30.05 263 ILE A N 1
ATOM 1351 C CA . ILE A 1 207 ? -5.885 44.442 49.269 1.00 31.82 263 ILE A CA 1
ATOM 1352 C C . ILE A 1 207 ? -7.034 43.817 50.069 1.00 31.83 263 ILE A C 1
ATOM 1353 O O . ILE A 1 207 ? -7.714 42.878 49.609 1.00 31.85 263 ILE A O 1
ATOM 1358 N N . TYR A 1 208 ? -7.277 44.380 51.248 1.00 34.16 264 TYR A N 1
ATOM 1359 C CA . TYR A 1 208 ? -8.178 43.774 52.225 1.00 37.42 264 TYR A CA 1
ATOM 1360 C C . TYR A 1 208 ? -9.181 44.804 52.730 1.00 35.88 264 TYR A C 1
ATOM 1361 O O . TYR A 1 208 ? -9.001 45.312 53.815 1.00 36.20 264 TYR A O 1
ATOM 1370 N N . PRO A 1 209 ? -10.231 45.180 51.973 1.00 35.09 265 PRO A N 1
ATOM 1371 C CA . PRO A 1 209 ? -11.219 46.129 52.489 1.00 39.86 265 PRO A CA 1
ATOM 1372 C C . PRO A 1 209 ? -11.880 45.567 53.747 1.00 42.15 265 PRO A C 1
ATOM 1373 O O . PRO A 1 209 ? -11.925 44.369 53.929 1.00 45.24 265 PRO A O 1
ATOM 1377 N N . THR A 1 210 ? -12.353 46.421 54.651 1.00 48.88 266 THR A N 1
ATOM 1378 C CA . THR A 1 210 ? -12.975 45.964 55.888 1.00 54.32 266 THR A CA 1
ATOM 1379 C C . THR A 1 210 ? -14.277 45.197 55.592 1.00 65.00 266 THR A C 1
ATOM 1380 O O . THR A 1 210 ? -15.075 45.658 54.783 1.00 67.51 266 THR A O 1
ATOM 1384 N N . PRO A 1 211 ? -14.524 43.989 56.180 1.00 77.06 267 PRO A N 1
ATOM 1385 C CA . PRO A 1 211 ? -15.573 43.074 55.686 1.00 79.57 267 PRO A CA 1
ATOM 1386 C C . PRO A 1 211 ? -17.021 43.601 55.747 1.00 82.16 267 PRO A C 1
ATOM 1387 O O . PRO A 1 211 ? -17.485 43.853 56.856 1.00 83.59 267 PRO A O 1
#

Radius of gyration: 15.11 Å; Cα contacts (8 Å, |Δi|>4): 474; chains: 1; bounding box: 30×38×43 Å